Protein AF-A0A1V5HZ89-F1 (afdb_monomer_lite)

Foldseek 3Di:
DVPVVVVVVVVVVVVVVCVVDVVNVVVVVVVVVVVVVVVPPPPPDDPDDDDQPALLSVQVSQEFDLAQQDAQDAPGGRVSVVLVLLCQLQVLVDDPVNLVVDAQDPVSHPCVPAHQKAKEWEAAPPDVLSRVLSLLVVVLQVQPCHVQNQPPPDHYHYHYYHLPHAYPCQVVDPVSDGSNRSVLNNCLVVQQSLLVCQLPPFLLCVLVVVNPPCQSVCSNRSPSVNNAPTKMWMAHQDSVCSVSVQHRRRYIDSGADDDDSNNSNVLVSLVSNLDQPDSVRSRHVVDDD

pLDDT: mean 82.76, std 15.79, range [32.06, 98.56]

Sequence (289 aa):
MKVLKAIGDFFVRIWRWIKETAWVQPLLIVGAIFAIIFSIPYFTKWIGSFGWGSSNSYYQTFQVSLEGEVAGKQGVSNVDKLTTKIWEDSDLSKSDDDFKNNPYDAANYDTAAYGEKFFVVYVSSNCSSCETIQPGFATLQEGWGTSFSNSDGRAFKMYTIYSDETSSNDDQDANKYTAFQRYLNNYQEFYELAGSRLAEQTPYRYNASLDSSTDYTYFQNADITNFKTPTVLLVDYSKEAYSLYRTGVSEVLFGLTGTTKYEKANLLLQMWNHTDSDPANPFSKSYSK

Secondary structure (DSSP, 8-state):
-HHHHHHHHHHHHHHHHHHH-TTHHHHHHHHHHHHHHHHS----S--SS---SSHHHHHHTTB---TT-BTTB-SSSHHHHHHHHHHHHHTTT--HHHHHHS---GGGS-HHHH-SEEEEEEE-TT-HHHHHHHHHHHHHHHTBTTTB--TT-PPP-EEEEETT---TTTTT-TT---HHHHHHHHTHHHHHHHHHHHHHH-HHHHHTT-TT-HHHHHHHTT-TTT--SSEEEEEE-SHHHHHTT--EEEEEESS---SSHHHHHHHHHHHHH--TT-TT-TT-TT---

Structure (mmCIF, N/CA/C/O backbone):
data_AF-A0A1V5HZ89-F1
#
_entry.id   AF-A0A1V5HZ89-F1
#
loop_
_atom_site.group_PDB
_atom_site.id
_atom_site.type_symbol
_atom_site.label_atom_id
_atom_site.label_alt_id
_atom_site.label_comp_id
_atom_site.label_asym_id
_atom_site.label_entity_id
_atom_site.label_seq_id
_atom_site.pdbx_PDB_ins_code
_atom_site.Cartn_x
_atom_site.Cartn_y
_atom_site.Cartn_z
_atom_site.occupancy
_atom_site.B_iso_or_equiv
_atom_site.auth_seq_id
_atom_site.auth_comp_id
_atom_site.auth_asym_id
_atom_site.auth_atom_id
_atom_site.pdbx_PDB_model_num
ATOM 1 N N . MET A 1 1 ? 8.231 26.335 -45.590 1.00 44.22 1 MET A N 1
ATOM 2 C CA . MET A 1 1 ? 9.318 27.041 -44.867 1.00 44.22 1 MET A CA 1
ATOM 3 C C . MET A 1 1 ? 8.941 28.424 -44.292 1.00 44.22 1 MET A C 1
ATOM 5 O O . MET A 1 1 ? 9.699 28.934 -43.482 1.00 44.22 1 MET A O 1
ATOM 9 N N . LYS A 1 2 ? 7.787 29.035 -44.633 1.00 47.88 2 LYS A N 1
ATOM 10 C CA . LYS A 1 2 ? 7.364 30.343 -44.071 1.00 47.88 2 LYS A CA 1
ATOM 11 C C . LYS A 1 2 ? 6.592 30.254 -42.739 1.00 47.88 2 LYS A C 1
ATOM 13 O O . LYS A 1 2 ? 6.690 31.162 -41.927 1.00 47.88 2 LYS A O 1
ATOM 18 N N . VAL A 1 3 ? 5.888 29.146 -42.490 1.00 50.78 3 VAL A N 1
ATOM 19 C CA . VAL A 1 3 ? 5.021 28.971 -41.304 1.00 50.78 3 VAL A CA 1
ATOM 20 C C . VAL A 1 3 ? 5.826 28.705 -40.022 1.00 50.78 3 VAL A C 1
ATOM 22 O O . VAL A 1 3 ? 5.601 29.364 -39.017 1.00 50.78 3 VAL A O 1
ATOM 25 N N . LEU A 1 4 ? 6.838 27.832 -40.069 1.00 50.66 4 LEU A N 1
ATOM 26 C CA . LEU A 1 4 ? 7.697 27.535 -38.907 1.00 50.66 4 LEU A CA 1
ATOM 27 C C . LEU A 1 4 ? 8.533 28.745 -38.454 1.00 50.66 4 LEU A C 1
ATOM 29 O O . LEU A 1 4 ? 8.739 28.939 -37.261 1.00 50.66 4 LEU A O 1
ATOM 33 N N . LYS A 1 5 ? 8.963 29.597 -39.395 1.00 51.59 5 LYS A N 1
ATOM 34 C CA . LYS A 1 5 ? 9.702 30.830 -39.085 1.00 51.59 5 LYS A CA 1
ATOM 35 C C . LYS A 1 5 ? 8.799 31.893 -38.443 1.00 51.59 5 LYS A C 1
ATOM 37 O O . LYS A 1 5 ? 9.217 32.550 -37.501 1.00 51.59 5 LYS A O 1
ATOM 42 N N . ALA A 1 6 ? 7.542 31.993 -38.888 1.00 56.59 6 ALA A N 1
ATOM 43 C CA . ALA A 1 6 ? 6.550 32.894 -38.297 1.00 56.59 6 ALA A CA 1
ATOM 44 C C . ALA A 1 6 ? 6.146 32.482 -36.869 1.00 56.59 6 ALA A C 1
ATOM 46 O O . ALA A 1 6 ? 5.959 33.341 -36.012 1.00 56.59 6 ALA A O 1
ATOM 47 N N . ILE A 1 7 ? 6.061 31.174 -36.602 1.00 58.47 7 ILE A N 1
ATOM 48 C CA . ILE A 1 7 ? 5.799 30.642 -35.258 1.00 58.47 7 ILE A CA 1
ATOM 49 C C . ILE A 1 7 ? 7.008 30.893 -34.340 1.00 58.47 7 ILE A C 1
ATOM 51 O O . ILE A 1 7 ? 6.836 31.360 -33.218 1.00 58.47 7 ILE A O 1
ATOM 55 N N . GLY A 1 8 ? 8.235 30.678 -34.828 1.00 53.94 8 GLY A N 1
ATOM 56 C CA . GLY A 1 8 ? 9.460 30.967 -34.071 1.00 53.94 8 GLY A CA 1
ATOM 57 C C . GLY A 1 8 ? 9.607 32.444 -33.682 1.00 53.94 8 GLY A C 1
ATOM 58 O O . GLY A 1 8 ? 9.878 32.750 -32.522 1.00 53.94 8 GLY A O 1
ATOM 59 N N . ASP A 1 9 ? 9.345 33.368 -34.612 1.00 62.25 9 ASP A N 1
ATOM 60 C CA . ASP A 1 9 ? 9.426 34.814 -34.351 1.00 62.25 9 ASP A CA 1
ATOM 61 C C . ASP A 1 9 ? 8.367 35.298 -33.337 1.00 62.25 9 ASP A C 1
ATOM 63 O O . ASP A 1 9 ? 8.597 36.264 -32.603 1.00 62.25 9 ASP A O 1
ATOM 67 N N . PHE A 1 10 ? 7.221 34.614 -33.252 1.00 67.00 10 PHE A N 1
ATOM 68 C CA . PHE A 1 10 ? 6.174 34.891 -32.267 1.00 67.00 10 PHE A CA 1
ATOM 69 C C . PHE A 1 10 ? 6.610 34.508 -30.843 1.00 67.00 10 PHE A C 1
ATOM 71 O O . PHE A 1 10 ? 6.519 35.333 -29.931 1.00 67.00 10 PHE A O 1
ATOM 78 N N . PHE A 1 11 ? 7.176 33.311 -30.654 1.00 67.56 11 PHE A N 1
ATOM 79 C CA . PHE A 1 11 ? 7.661 32.863 -29.342 1.00 67.56 11 PHE A CA 1
ATOM 80 C C . PHE A 1 11 ? 8.866 33.668 -28.848 1.00 67.56 11 PHE A C 1
ATOM 82 O O . PHE A 1 11 ? 8.936 33.999 -27.666 1.00 67.56 11 PHE A O 1
ATOM 89 N N . VAL A 1 12 ? 9.778 34.064 -29.742 1.00 69.50 12 VAL A N 1
ATOM 90 C CA . VAL A 1 12 ? 10.935 34.903 -29.381 1.00 69.50 12 VAL A CA 1
ATOM 91 C C . VAL A 1 12 ? 10.495 36.295 -28.911 1.00 69.50 12 VAL A C 1
ATOM 93 O O . VAL A 1 12 ? 11.062 36.834 -27.958 1.00 69.50 12 VAL A O 1
ATOM 96 N N . ARG A 1 13 ? 9.454 36.875 -29.525 1.00 69.81 13 ARG A N 1
ATOM 97 C CA . ARG A 1 13 ? 8.878 38.158 -29.085 1.00 69.81 13 ARG A CA 1
ATOM 98 C C . ARG A 1 13 ? 8.193 38.052 -27.725 1.00 69.81 13 ARG A C 1
ATOM 100 O O . ARG A 1 13 ? 8.399 38.932 -26.891 1.00 69.81 13 ARG A O 1
ATOM 107 N N . ILE A 1 14 ? 7.444 36.976 -27.483 1.00 73.06 14 ILE A N 1
ATOM 108 C CA . ILE A 1 14 ? 6.814 36.713 -26.181 1.00 73.06 14 ILE A CA 1
ATOM 109 C C . ILE A 1 14 ? 7.877 36.503 -25.098 1.00 73.06 14 ILE A C 1
ATOM 111 O O . ILE A 1 14 ? 7.786 37.096 -24.027 1.00 73.06 14 ILE A O 1
ATOM 115 N N . TRP A 1 15 ? 8.931 35.741 -25.393 1.00 68.12 15 TRP A N 1
ATOM 116 C CA . TRP A 1 15 ? 10.030 35.491 -24.461 1.00 68.12 15 TRP A CA 1
ATOM 117 C C . TRP A 1 15 ? 10.774 36.773 -24.070 1.00 68.12 15 TRP A C 1
ATOM 119 O O . TRP A 1 15 ? 11.094 36.986 -22.900 1.00 68.12 15 TRP A O 1
ATOM 129 N N . ARG A 1 16 ? 11.017 37.668 -25.035 1.00 71.69 16 ARG A N 1
ATOM 130 C CA . ARG A 1 16 ? 11.677 38.951 -24.763 1.00 71.69 16 ARG A CA 1
ATOM 131 C C . ARG A 1 16 ? 10.786 39.898 -23.952 1.00 71.69 16 ARG A C 1
ATOM 133 O O . ARG A 1 16 ? 11.275 40.521 -23.017 1.00 71.69 16 ARG A O 1
ATOM 140 N N . TRP A 1 17 ? 9.483 39.929 -24.240 1.00 71.00 17 TRP A N 1
ATOM 141 C CA . TRP A 1 17 ? 8.495 40.694 -23.468 1.00 71.00 17 TRP A CA 1
ATOM 142 C C . TRP A 1 17 ? 8.381 40.214 -22.011 1.00 71.00 17 TRP A C 1
ATOM 144 O O . TRP A 1 17 ? 8.376 41.031 -21.089 1.00 71.00 17 TRP A O 1
ATOM 154 N N . ILE A 1 18 ? 8.379 38.894 -21.795 1.00 63.34 18 ILE A N 1
ATOM 155 C CA . ILE A 1 18 ? 8.411 38.274 -20.461 1.00 63.34 18 ILE A CA 1
ATOM 156 C C . ILE A 1 18 ? 9.667 38.699 -19.685 1.00 63.34 18 ILE A C 1
ATOM 158 O O . ILE A 1 18 ? 9.586 39.011 -18.499 1.00 63.34 18 ILE A O 1
ATOM 162 N N . LYS A 1 19 ? 10.830 38.730 -20.349 1.00 65.00 19 LYS A N 1
ATOM 163 C CA . LYS A 1 19 ? 12.117 39.044 -19.712 1.00 65.00 19 LYS A CA 1
ATOM 164 C C . LYS A 1 19 ? 12.255 40.518 -19.316 1.00 65.00 19 LYS A C 1
ATOM 166 O O . LYS A 1 19 ? 12.921 40.818 -18.331 1.00 65.00 19 LYS A O 1
ATOM 171 N N . GLU A 1 20 ? 11.649 41.427 -20.075 1.00 72.19 20 GLU A N 1
ATOM 172 C CA . GLU A 1 20 ? 11.748 42.880 -19.861 1.00 72.19 20 GLU A CA 1
ATOM 173 C C . GLU A 1 20 ? 10.727 43.415 -18.837 1.00 72.19 20 GLU A C 1
ATOM 175 O O . GLU A 1 20 ? 10.809 44.571 -18.425 1.00 72.19 20 GLU A O 1
ATOM 180 N N . THR A 1 21 ? 9.796 42.577 -18.371 1.00 67.94 21 THR A N 1
ATOM 181 C CA . THR A 1 21 ? 8.685 42.998 -17.513 1.00 67.94 21 THR A CA 1
ATOM 182 C C . THR A 1 21 ? 8.817 42.412 -16.100 1.00 67.94 21 THR A C 1
ATOM 184 O O . THR A 1 21 ? 8.336 41.320 -15.813 1.00 67.94 21 THR A O 1
ATOM 187 N N . ALA A 1 22 ? 9.454 43.153 -15.186 1.00 59.47 22 ALA A N 1
ATOM 188 C CA . ALA A 1 22 ? 9.822 42.680 -13.840 1.00 59.47 22 ALA A CA 1
ATOM 189 C C . ALA A 1 22 ? 8.646 42.168 -12.974 1.00 59.47 22 ALA A C 1
ATOM 191 O O . ALA A 1 22 ? 8.836 41.294 -12.132 1.00 59.47 22 ALA A O 1
ATOM 192 N N . TRP A 1 23 ? 7.419 42.652 -13.196 1.00 68.31 23 TRP A N 1
ATOM 193 C CA . TRP A 1 23 ? 6.227 42.183 -12.472 1.00 68.31 23 TRP A CA 1
ATOM 194 C C . TRP A 1 23 ? 5.661 40.852 -12.999 1.00 68.31 23 TRP A C 1
ATOM 196 O O . TRP A 1 23 ? 4.854 40.219 -12.321 1.00 68.31 23 TRP A O 1
ATOM 206 N N . VAL A 1 24 ? 6.088 40.402 -14.185 1.00 67.38 24 VAL A N 1
ATOM 207 C CA . VAL A 1 24 ? 5.650 39.131 -14.786 1.00 67.38 24 VAL A CA 1
ATOM 208 C C . VAL A 1 24 ? 6.413 37.946 -14.190 1.00 67.38 24 VAL A C 1
ATOM 210 O O . VAL A 1 24 ? 5.873 36.846 -14.148 1.00 67.38 24 VAL A O 1
ATOM 213 N N . GLN A 1 25 ? 7.626 38.148 -13.657 1.00 56.84 25 GLN A N 1
ATOM 214 C CA . GLN A 1 25 ? 8.435 37.076 -13.058 1.00 56.84 25 GLN A CA 1
ATOM 215 C C . GLN A 1 25 ? 7.749 36.372 -11.866 1.00 56.84 25 GLN A C 1
ATOM 217 O O . GLN A 1 25 ? 7.669 35.142 -11.898 1.00 56.84 25 GLN A O 1
ATOM 222 N N . PRO A 1 26 ? 7.179 37.079 -10.865 1.00 74.19 26 PRO A N 1
ATOM 223 C CA . PRO A 1 26 ? 6.395 36.434 -9.807 1.00 74.19 26 PRO A CA 1
ATOM 224 C C . PRO A 1 26 ? 5.163 35.704 -10.353 1.00 74.19 26 PRO A C 1
ATOM 226 O O . PRO A 1 26 ? 4.855 34.597 -9.922 1.00 74.19 26 PRO A O 1
ATOM 229 N N . LEU A 1 27 ? 4.485 36.295 -11.343 1.00 73.31 27 LEU A N 1
ATOM 230 C CA . LEU A 1 27 ? 3.284 35.722 -11.951 1.00 73.31 27 LEU A CA 1
ATOM 231 C C . LEU A 1 27 ? 3.588 34.430 -12.728 1.00 73.31 27 LEU A C 1
ATOM 233 O O . LEU A 1 27 ? 2.777 33.511 -12.731 1.00 73.31 27 LEU A O 1
ATOM 237 N N . LEU A 1 28 ? 4.764 34.345 -13.355 1.00 73.19 28 LEU A N 1
ATOM 238 C CA . LEU A 1 28 ? 5.248 33.161 -14.066 1.00 73.19 28 LEU A CA 1
ATOM 239 C C . LEU A 1 28 ? 5.645 32.035 -13.119 1.00 73.19 28 LEU A C 1
ATOM 241 O O . LEU A 1 28 ? 5.352 30.885 -13.419 1.00 73.19 28 LEU A O 1
ATOM 245 N N . ILE A 1 29 ? 6.273 32.351 -11.983 1.00 75.31 29 ILE A N 1
ATOM 246 C CA . ILE A 1 29 ? 6.574 31.355 -10.944 1.00 75.31 29 ILE A CA 1
ATOM 247 C C . ILE A 1 29 ? 5.265 30.792 -10.388 1.00 75.31 29 ILE A C 1
ATOM 249 O O . ILE A 1 29 ? 5.096 29.579 -10.328 1.00 75.31 29 ILE A O 1
ATOM 253 N N . VAL A 1 30 ? 4.303 31.662 -10.069 1.00 77.00 30 VAL A N 1
ATOM 254 C CA . VAL A 1 30 ? 2.968 31.249 -9.621 1.00 77.00 30 VAL A CA 1
ATOM 255 C C . VAL A 1 30 ? 2.260 30.429 -10.703 1.00 77.00 30 VAL A C 1
ATOM 257 O O . VAL A 1 30 ? 1.750 29.355 -10.411 1.00 77.00 30 VAL A O 1
ATOM 260 N N . GLY A 1 31 ? 2.283 30.867 -11.963 1.00 72.00 31 GLY A N 1
ATOM 261 C CA . GLY A 1 31 ? 1.697 30.145 -13.092 1.00 72.00 31 GLY A CA 1
ATOM 262 C C . GLY A 1 31 ? 2.362 28.798 -13.374 1.00 72.00 31 GLY A C 1
ATOM 263 O O . GLY A 1 31 ? 1.665 27.857 -13.725 1.00 72.00 31 GLY A O 1
ATOM 264 N N . ALA A 1 32 ? 3.676 28.674 -13.178 1.00 71.88 32 ALA A N 1
ATOM 265 C CA . ALA A 1 32 ? 4.411 27.419 -13.310 1.00 71.88 32 ALA A CA 1
ATOM 266 C C . ALA A 1 32 ? 4.105 26.462 -12.153 1.00 71.88 32 ALA A C 1
ATOM 268 O O . ALA A 1 32 ? 3.899 25.280 -12.397 1.00 71.88 32 ALA A O 1
ATOM 269 N N . ILE A 1 33 ? 3.995 26.965 -10.919 1.00 75.19 33 ILE A N 1
ATOM 270 C CA . ILE A 1 33 ? 3.542 26.174 -9.768 1.00 75.19 33 ILE A CA 1
ATOM 271 C C . ILE A 1 33 ? 2.108 25.696 -10.009 1.00 75.19 33 ILE A C 1
ATOM 273 O O . ILE A 1 33 ? 1.852 24.502 -9.930 1.00 75.19 33 ILE A O 1
ATOM 277 N N . PHE A 1 34 ? 1.187 26.583 -10.399 1.00 65.00 34 PHE A N 1
ATOM 278 C CA . PHE A 1 34 ? -0.170 26.180 -10.761 1.00 65.00 34 PHE A CA 1
ATOM 279 C C . PHE A 1 34 ? -0.178 25.215 -11.944 1.00 65.00 34 PHE A C 1
ATOM 281 O O . PHE A 1 34 ? -0.909 24.246 -11.883 1.00 65.00 34 PHE A O 1
ATOM 288 N N . ALA A 1 35 ? 0.637 25.408 -12.981 1.00 63.69 35 ALA A N 1
ATOM 289 C CA . ALA A 1 35 ? 0.726 24.480 -14.105 1.00 63.69 35 ALA A CA 1
ATOM 290 C C . ALA A 1 35 ? 1.269 23.112 -13.680 1.00 63.69 35 ALA A C 1
ATOM 292 O O . ALA A 1 35 ? 0.763 22.115 -14.168 1.00 63.69 35 ALA A O 1
ATOM 293 N N . ILE A 1 36 ? 2.223 23.044 -12.745 1.00 66.94 36 ILE A N 1
ATOM 294 C CA . ILE A 1 36 ? 2.703 21.784 -12.163 1.00 66.94 36 ILE A CA 1
ATOM 295 C C . ILE A 1 36 ? 1.571 21.117 -11.375 1.00 66.94 36 ILE A C 1
ATOM 297 O O . ILE A 1 36 ? 1.262 19.956 -11.629 1.00 66.94 36 ILE A O 1
ATOM 301 N N . ILE A 1 37 ? 0.874 21.861 -10.511 1.00 60.78 37 ILE A N 1
ATOM 302 C CA . ILE A 1 37 ? -0.254 21.327 -9.738 1.00 60.78 37 ILE A CA 1
ATOM 303 C C . ILE A 1 37 ? -1.441 20.950 -10.661 1.00 60.78 37 ILE A C 1
ATOM 305 O O . ILE A 1 37 ? -2.098 19.954 -10.408 1.00 60.78 37 ILE A O 1
ATOM 309 N N . PHE A 1 38 ? -1.697 21.676 -11.760 1.00 47.84 38 PHE A N 1
ATOM 310 C CA . PHE A 1 38 ? -2.728 21.374 -12.778 1.00 47.84 38 PHE A CA 1
ATOM 311 C C . PHE A 1 38 ? -2.302 20.327 -13.812 1.00 47.84 38 PHE A C 1
ATOM 313 O O . PHE A 1 38 ? -3.165 19.777 -14.494 1.00 47.84 38 PHE A O 1
ATOM 320 N N . SER A 1 39 ? -1.003 20.048 -13.942 1.00 47.53 39 SER A N 1
ATOM 321 C CA . SER A 1 39 ? -0.468 18.955 -14.763 1.00 47.53 39 SER A CA 1
ATOM 322 C C . SER A 1 39 ? -0.495 17.616 -14.036 1.00 47.53 39 SER A C 1
ATOM 324 O O . SER A 1 39 ? -0.519 16.576 -14.689 1.00 47.53 39 SER A O 1
ATOM 326 N N . ILE A 1 40 ? -0.571 17.637 -12.700 1.00 45.78 40 ILE A N 1
ATOM 327 C CA . ILE A 1 40 ? -1.163 16.528 -11.960 1.00 45.78 40 ILE A CA 1
ATOM 328 C C . ILE A 1 40 ? -2.641 16.540 -12.362 1.00 45.78 40 ILE A C 1
ATOM 330 O O . ILE A 1 40 ? -3.302 17.561 -12.155 1.00 45.78 40 ILE A O 1
ATOM 334 N N . PRO A 1 41 ? -3.181 15.477 -12.981 1.00 35.53 41 PRO A N 1
ATOM 335 C CA . PRO A 1 41 ? -4.598 15.431 -13.290 1.00 35.53 41 PRO A CA 1
ATOM 336 C C . PRO A 1 41 ? -5.381 15.651 -11.993 1.00 35.53 41 PRO A C 1
ATOM 338 O O . PRO A 1 41 ? -5.410 14.798 -11.107 1.00 35.53 41 PRO A O 1
ATOM 341 N N .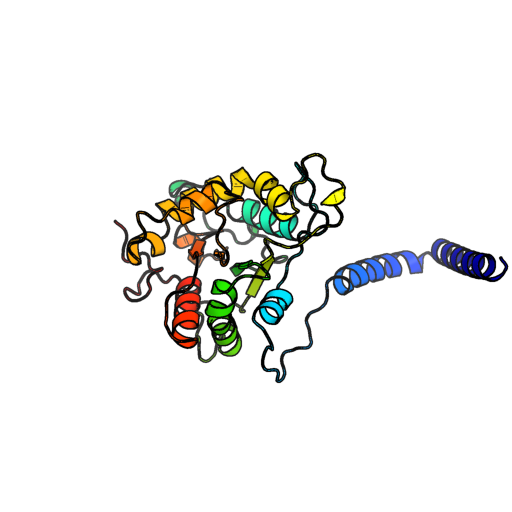 TYR A 1 42 ? -6.006 16.824 -11.862 1.00 32.06 42 TYR A N 1
ATOM 342 C CA . TYR A 1 42 ? -7.004 17.056 -10.833 1.00 32.06 42 TYR A CA 1
ATOM 343 C C . TYR A 1 42 ? -8.172 16.125 -11.144 1.00 32.06 42 TYR A C 1
ATOM 345 O O . TYR A 1 42 ? -9.032 16.434 -11.971 1.00 32.06 42 TYR A O 1
ATOM 353 N N . PHE A 1 43 ? -8.213 14.976 -10.476 1.00 44.19 43 PHE A N 1
ATOM 354 C CA . PHE A 1 43 ? -9.376 14.099 -10.450 1.00 44.19 43 PHE A CA 1
ATOM 355 C C . PHE A 1 43 ? -10.483 14.743 -9.605 1.00 44.19 43 PHE A C 1
ATOM 357 O O . PHE A 1 43 ? -10.872 14.263 -8.547 1.00 44.19 43 PHE A O 1
ATOM 364 N N . THR A 1 44 ? -11.016 15.865 -10.080 1.00 40.53 44 THR A N 1
ATOM 365 C CA . THR A 1 44 ? -12.260 16.454 -9.588 1.00 40.53 44 THR A CA 1
ATOM 366 C C . THR A 1 44 ? -13.242 16.564 -10.742 1.00 40.53 44 THR A C 1
ATOM 368 O O . THR A 1 44 ? -13.543 17.649 -11.231 1.00 40.53 44 THR A O 1
ATOM 371 N N . LYS A 1 45 ? -13.729 15.395 -11.187 1.00 35.38 45 LYS A N 1
ATOM 372 C CA . LYS A 1 45 ? -15.066 15.166 -11.772 1.00 35.38 45 LYS A CA 1
ATOM 373 C C . LYS A 1 45 ? -15.227 13.706 -12.200 1.00 35.38 45 LYS A C 1
ATOM 375 O O . LYS A 1 45 ? -15.194 13.397 -13.384 1.00 35.38 45 LYS A O 1
ATOM 380 N N . TRP A 1 46 ? -15.464 12.822 -11.233 1.00 38.03 46 TRP A N 1
ATOM 381 C CA . TRP A 1 46 ? -16.252 11.611 -11.491 1.00 38.03 46 TRP A CA 1
ATOM 382 C C . TRP A 1 46 ? -16.896 11.029 -10.225 1.00 38.03 46 TRP A C 1
ATOM 384 O O . TRP A 1 46 ? -16.959 9.825 -10.021 1.00 38.03 46 TRP A O 1
ATOM 394 N N . ILE A 1 47 ? -17.391 11.897 -9.343 1.00 41.28 47 ILE A N 1
ATOM 395 C CA . ILE A 1 47 ? -18.345 11.495 -8.305 1.00 41.28 47 ILE A CA 1
ATOM 396 C C . ILE A 1 47 ? -19.701 11.979 -8.798 1.00 41.28 47 ILE A C 1
ATOM 398 O O . ILE A 1 47 ? -20.061 13.143 -8.650 1.00 41.28 47 ILE A O 1
ATOM 402 N N . GLY A 1 48 ? -20.399 11.106 -9.513 1.00 37.91 48 GLY A N 1
ATOM 403 C CA . GLY A 1 48 ? -21.694 11.417 -10.101 1.00 37.91 48 GLY A CA 1
ATOM 404 C C . GLY A 1 48 ? -22.054 10.405 -11.173 1.00 37.91 48 GLY A C 1
ATOM 405 O O . GLY A 1 48 ? -21.758 10.620 -12.342 1.00 37.91 48 GLY A O 1
ATOM 406 N N . SER A 1 49 ? -22.676 9.307 -10.740 1.00 37.06 49 SER A N 1
ATOM 407 C CA . SER A 1 49 ? -23.330 8.286 -11.567 1.00 37.06 49 SER A CA 1
ATOM 408 C C . SER A 1 49 ? -22.464 7.648 -12.657 1.00 37.06 49 SER A C 1
ATOM 410 O O . SER A 1 49 ? -22.518 8.058 -13.813 1.00 37.06 49 SER A O 1
ATOM 412 N N . PHE A 1 50 ? -21.732 6.582 -12.342 1.00 38.06 50 PHE A N 1
ATOM 413 C CA . PHE A 1 50 ? -21.243 5.696 -13.395 1.00 38.06 50 PHE A CA 1
ATOM 414 C C . PHE A 1 50 ? -20.999 4.294 -12.849 1.00 38.06 50 PHE A C 1
ATOM 416 O O . PHE A 1 50 ? -20.260 4.103 -11.887 1.00 38.06 50 PHE A O 1
ATOM 423 N N . GLY A 1 51 ? -21.633 3.307 -13.479 1.00 44.09 51 GLY A N 1
ATOM 424 C CA . GLY A 1 51 ? -21.203 1.924 -13.350 1.00 44.09 51 GLY A CA 1
ATOM 425 C C . GLY A 1 51 ? -19.807 1.818 -13.950 1.00 44.09 51 GLY A C 1
ATOM 426 O O . GLY A 1 51 ? -19.635 2.031 -15.150 1.00 44.09 51 GLY A O 1
ATOM 427 N N . TRP A 1 52 ? -18.815 1.557 -13.106 1.00 46.28 52 TRP A N 1
ATOM 428 C CA . TRP A 1 52 ? -17.426 1.368 -13.506 1.00 46.28 52 TRP A CA 1
ATOM 429 C C . TRP A 1 52 ? -17.361 0.188 -14.483 1.00 46.28 52 TRP A C 1
ATOM 431 O O . TRP A 1 52 ? -17.661 -0.946 -14.120 1.00 46.28 52 TRP A O 1
ATOM 441 N N . GLY A 1 53 ? -17.049 0.470 -15.751 1.00 45.47 53 GLY A N 1
ATOM 442 C CA . GLY A 1 53 ? -17.123 -0.503 -16.848 1.00 45.47 53 GLY A CA 1
ATOM 443 C C . GLY A 1 53 ? -16.072 -1.618 -16.787 1.00 45.47 53 GLY A C 1
ATOM 444 O O . GLY A 1 53 ? -16.195 -2.599 -17.514 1.00 45.47 53 GLY A O 1
ATOM 445 N N . SER A 1 54 ? -15.056 -1.488 -15.927 1.00 61.72 54 SER A N 1
ATOM 446 C CA . SER A 1 54 ? -14.085 -2.536 -15.580 1.00 61.72 54 SER A CA 1
ATOM 447 C C . SER A 1 54 ? -13.296 -2.149 -14.322 1.00 61.72 54 SER A C 1
ATOM 449 O O . SER A 1 54 ? -13.167 -0.964 -14.002 1.00 61.72 54 SER A O 1
ATOM 451 N N . SER A 1 55 ? -12.725 -3.128 -13.618 1.00 66.69 55 SER A N 1
ATOM 452 C CA . SER A 1 55 ? -11.874 -2.892 -12.437 1.00 66.69 55 SER A CA 1
ATOM 453 C C . SER A 1 55 ? -10.657 -2.009 -12.736 1.00 66.69 55 SER A C 1
ATOM 455 O O . SER A 1 55 ? -10.275 -1.181 -11.913 1.00 66.69 55 SER A O 1
ATOM 457 N N . ASN A 1 56 ? -10.100 -2.137 -13.941 1.00 76.31 56 ASN A N 1
ATOM 458 C CA . ASN A 1 56 ? -8.965 -1.359 -14.423 1.00 76.31 56 ASN A CA 1
ATOM 459 C C . ASN A 1 56 ? -9.274 0.149 -14.402 1.00 76.31 56 ASN A C 1
ATOM 461 O O . ASN A 1 56 ? -8.485 0.946 -13.901 1.00 76.31 56 ASN A O 1
ATOM 465 N N . SER A 1 57 ? -10.480 0.541 -14.837 1.00 82.94 57 SER A N 1
ATOM 466 C CA . SER A 1 57 ? -10.910 1.948 -14.794 1.00 82.94 57 SER A CA 1
ATOM 467 C C . SER A 1 57 ? -10.995 2.502 -13.369 1.00 82.94 57 SER A C 1
ATOM 469 O O . SER A 1 57 ? -10.716 3.677 -13.156 1.00 82.94 57 SER A O 1
ATOM 471 N N . TYR A 1 58 ? -11.329 1.652 -12.390 1.00 89.00 58 TYR A N 1
ATOM 472 C CA . TYR A 1 58 ? -11.364 2.034 -10.982 1.00 89.00 58 TYR A CA 1
ATOM 473 C C . TYR A 1 58 ? -9.982 2.285 -10.415 1.00 89.00 58 TYR A C 1
ATOM 475 O O . TYR A 1 58 ? -9.723 3.339 -9.849 1.00 89.00 58 TYR A O 1
ATOM 483 N N . TYR A 1 59 ? -9.062 1.347 -10.594 1.00 94.06 59 TYR A N 1
ATOM 484 C CA . TYR A 1 59 ? -7.727 1.526 -10.048 1.00 94.06 59 TYR A CA 1
ATOM 485 C C . TYR A 1 59 ? -6.957 2.646 -10.751 1.00 94.06 59 TYR A C 1
ATOM 487 O O . TYR A 1 59 ? -6.201 3.347 -10.087 1.00 94.06 59 TYR A O 1
ATOM 495 N N . GLN A 1 60 ? -7.184 2.882 -12.047 1.00 92.06 60 GLN A N 1
ATOM 496 C CA . GLN A 1 60 ? -6.561 3.988 -12.788 1.00 92.06 60 GLN A CA 1
ATOM 497 C C . GLN A 1 60 ? -6.860 5.377 -12.204 1.00 92.06 60 GLN A C 1
ATOM 499 O O . GLN A 1 60 ? -6.009 6.257 -12.300 1.00 92.06 60 GLN A O 1
ATOM 504 N N . THR A 1 61 ? -8.006 5.598 -11.543 1.00 91.69 61 THR A N 1
ATOM 505 C CA . THR A 1 61 ? -8.292 6.914 -10.928 1.00 91.69 61 THR A CA 1
ATOM 506 C C . THR A 1 61 ? -7.395 7.240 -9.736 1.00 91.69 61 THR A C 1
ATOM 508 O O . THR A 1 61 ? -7.360 8.386 -9.296 1.00 91.69 61 THR A O 1
ATOM 511 N N . PHE A 1 62 ? -6.686 6.243 -9.204 1.00 95.94 62 PHE A N 1
ATOM 512 C CA . PHE A 1 62 ? -5.777 6.371 -8.064 1.00 95.94 62 PHE A CA 1
ATOM 513 C C . PHE A 1 62 ? -4.315 6.126 -8.449 1.00 95.94 62 PHE A C 1
ATOM 515 O O . PHE A 1 62 ? -3.460 6.062 -7.565 1.00 95.94 62 PHE A O 1
ATOM 522 N N . GLN A 1 63 ? -4.030 5.958 -9.745 1.00 96.31 63 GLN A N 1
ATOM 523 C CA . GLN A 1 63 ? -2.716 5.530 -10.201 1.00 96.31 63 GLN A CA 1
ATOM 524 C C . GLN A 1 63 ? -1.645 6.567 -9.884 1.00 96.31 63 GLN A C 1
ATOM 526 O O . GLN A 1 63 ? -1.757 7.747 -10.221 1.00 96.31 63 GLN A O 1
ATOM 531 N N . VAL A 1 64 ? -0.566 6.076 -9.289 1.00 96.44 64 VAL A N 1
ATOM 532 C CA . VAL A 1 64 ? 0.714 6.760 -9.194 1.00 96.44 64 VAL A CA 1
ATOM 533 C C . VAL A 1 64 ? 1.641 6.090 -10.201 1.00 96.44 64 VAL A C 1
ATOM 535 O O . VAL A 1 64 ? 1.761 4.870 -10.221 1.00 96.44 64 VAL A O 1
ATOM 538 N N . SER A 1 65 ? 2.230 6.895 -11.082 1.00 95.94 65 SER A N 1
ATOM 539 C CA . SER A 1 65 ? 2.909 6.406 -12.286 1.00 95.94 65 SER A CA 1
ATOM 540 C C . SER A 1 65 ? 4.380 6.037 -12.052 1.00 95.94 65 SER A C 1
ATOM 542 O O . SER A 1 65 ? 5.116 6.797 -11.407 1.00 95.94 65 SER A O 1
ATOM 544 N N . LEU A 1 66 ? 4.788 4.903 -12.633 1.00 94.69 66 LEU A N 1
ATOM 545 C CA . LEU A 1 66 ? 6.175 4.432 -12.791 1.00 94.69 66 LEU A CA 1
ATOM 546 C C . LEU A 1 66 ? 6.897 5.061 -14.004 1.00 94.69 66 LEU A C 1
ATOM 548 O O . LEU A 1 66 ? 8.054 4.742 -14.299 1.00 94.69 66 LEU A O 1
ATOM 552 N N . GLU A 1 67 ? 6.235 5.950 -14.743 1.00 94.94 67 GLU A N 1
ATOM 553 C CA . GLU A 1 67 ? 6.852 6.661 -15.859 1.00 94.94 67 GLU A CA 1
ATOM 554 C C . GLU A 1 67 ? 8.108 7.410 -15.388 1.00 94.94 67 GLU A C 1
ATOM 556 O O . GLU A 1 67 ? 8.112 8.111 -14.373 1.00 94.94 67 GLU A O 1
ATOM 561 N N . GLY A 1 68 ? 9.196 7.248 -16.140 1.00 90.19 68 GLY A N 1
ATOM 562 C CA . GLY A 1 68 ? 10.492 7.828 -15.802 1.00 90.19 68 GLY A CA 1
ATOM 563 C C . GLY A 1 68 ? 11.355 7.012 -14.832 1.00 90.19 68 GLY A C 1
ATOM 564 O O . GLY A 1 68 ? 12.471 7.448 -14.573 1.00 90.19 68 GLY A O 1
ATOM 565 N N . GLU A 1 69 ? 10.922 5.839 -14.350 1.00 92.19 69 GLU A N 1
ATOM 566 C CA . GLU A 1 69 ? 11.752 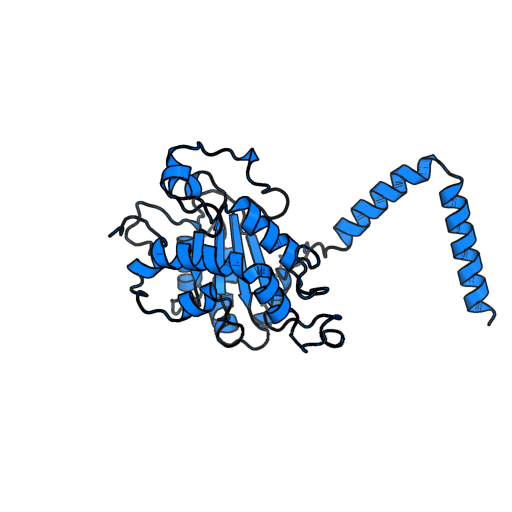4.940 -13.522 1.00 92.19 69 GLU A CA 1
ATOM 567 C C . GLU A 1 69 ? 13.123 4.636 -14.147 1.00 92.19 69 GLU A C 1
ATOM 569 O O . GLU A 1 69 ? 13.213 4.255 -15.324 1.00 92.19 69 GLU A O 1
ATOM 574 N N . VAL A 1 70 ? 14.191 4.743 -13.348 1.00 91.88 70 VAL A N 1
ATOM 575 C CA . VAL A 1 70 ? 15.587 4.504 -13.757 1.00 91.88 70 VAL A CA 1
ATOM 576 C C . VAL A 1 70 ? 16.265 3.568 -12.761 1.00 91.88 70 VAL A C 1
ATOM 578 O O . VAL A 1 70 ? 16.193 3.772 -11.554 1.00 91.88 70 VAL A O 1
ATOM 581 N N . ALA A 1 71 ? 16.991 2.568 -13.263 1.00 91.88 71 ALA A N 1
ATOM 582 C CA . ALA A 1 71 ? 17.718 1.630 -12.415 1.00 91.88 71 ALA A CA 1
ATOM 583 C C . ALA A 1 71 ? 18.783 2.347 -11.562 1.00 91.88 71 ALA A C 1
ATOM 585 O O . ALA A 1 71 ? 19.575 3.145 -12.070 1.00 91.88 71 ALA A O 1
ATOM 586 N N . GLY A 1 72 ? 18.812 2.033 -10.268 1.00 90.44 72 GLY A N 1
ATOM 587 C CA . GLY A 1 72 ? 19.747 2.586 -9.291 1.00 90.44 72 GLY A CA 1
ATOM 588 C C . GLY A 1 72 ? 19.460 4.033 -8.881 1.00 90.44 72 GLY A C 1
ATOM 589 O O . GLY A 1 72 ? 20.358 4.691 -8.355 1.00 90.44 72 GLY A O 1
ATOM 590 N N . LYS A 1 73 ? 18.258 4.562 -9.148 1.00 89.81 73 LYS A N 1
ATOM 591 C CA . LYS A 1 73 ? 17.870 5.928 -8.768 1.00 89.81 73 LYS A CA 1
ATOM 592 C C . LYS A 1 73 ? 16.493 5.944 -8.124 1.00 89.81 73 LYS A C 1
ATOM 594 O O . LYS A 1 73 ? 15.532 5.547 -8.757 1.00 89.81 73 LYS A O 1
ATOM 599 N N . GLN A 1 74 ? 16.426 6.483 -6.913 1.00 89.38 74 GLN A N 1
ATOM 600 C CA . GLN A 1 74 ? 15.182 6.770 -6.201 1.00 89.38 74 GLN A CA 1
ATOM 601 C C . GLN A 1 74 ? 14.757 8.232 -6.426 1.00 89.38 74 GLN A C 1
ATOM 603 O O . GLN A 1 74 ? 15.581 9.094 -6.752 1.00 89.38 74 GLN A O 1
ATOM 608 N N . GLY A 1 75 ? 13.477 8.528 -6.206 1.00 86.00 75 GLY A N 1
ATOM 609 C CA . GLY A 1 75 ? 12.909 9.885 -6.250 1.00 86.00 75 GLY A CA 1
ATOM 610 C C . GLY A 1 75 ? 12.627 10.460 -7.650 1.00 86.00 75 GLY A C 1
ATOM 611 O O . GLY A 1 75 ? 12.334 11.655 -7.763 1.00 86.00 75 GLY A O 1
ATOM 612 N N . VAL A 1 76 ? 12.722 9.660 -8.717 1.00 89.38 76 VAL A N 1
ATOM 613 C CA . VAL A 1 76 ? 12.555 10.110 -10.107 1.00 89.38 76 VAL A CA 1
ATOM 614 C C . VAL A 1 76 ? 11.085 10.062 -10.524 1.00 89.38 76 VAL A C 1
ATOM 616 O O . VAL A 1 76 ? 10.510 11.103 -10.870 1.00 89.38 76 VAL A O 1
ATOM 619 N N . SER A 1 77 ? 10.475 8.877 -10.468 1.00 93.00 77 SER A N 1
ATOM 620 C CA . SER A 1 77 ? 9.062 8.673 -10.794 1.00 93.00 77 SER A CA 1
ATOM 621 C C . SER A 1 77 ? 8.145 9.219 -9.688 1.00 93.00 77 SER A C 1
ATOM 623 O O . SER A 1 77 ? 8.588 9.730 -8.653 1.00 93.00 77 SER A O 1
ATOM 625 N N . ASN A 1 78 ? 6.829 9.173 -9.896 1.00 95.50 78 ASN A N 1
ATOM 626 C CA . ASN A 1 78 ? 5.901 9.539 -8.824 1.00 95.50 78 ASN A CA 1
ATOM 627 C C . ASN A 1 78 ? 5.765 8.415 -7.791 1.00 95.50 78 ASN A C 1
ATOM 629 O O . ASN A 1 78 ? 5.559 8.707 -6.613 1.00 95.50 78 ASN A O 1
ATOM 633 N N . VAL A 1 79 ? 5.919 7.156 -8.212 1.00 96.25 79 VAL A N 1
ATOM 634 C CA . VAL A 1 79 ? 5.926 6.008 -7.296 1.00 96.25 79 VAL A CA 1
ATOM 635 C C . VAL A 1 79 ? 7.163 6.043 -6.410 1.00 96.25 79 VAL A C 1
ATOM 637 O O . VAL A 1 79 ? 7.029 5.914 -5.199 1.00 96.25 79 VAL A O 1
ATOM 640 N N . ASP A 1 80 ? 8.328 6.336 -6.985 1.00 95.00 80 ASP A N 1
ATOM 641 C CA . ASP A 1 80 ? 9.567 6.617 -6.263 1.00 95.00 80 ASP A CA 1
ATOM 642 C C . ASP A 1 80 ? 9.327 7.610 -5.108 1.00 95.00 80 ASP A C 1
ATOM 644 O O . ASP A 1 80 ? 9.612 7.344 -3.944 1.00 95.00 80 ASP A O 1
ATOM 648 N N . LYS A 1 81 ? 8.740 8.775 -5.411 1.00 95.25 81 LYS A N 1
ATOM 649 C CA . LYS A 1 81 ? 8.488 9.818 -4.402 1.00 95.25 81 LYS A CA 1
ATOM 650 C C . LYS A 1 81 ? 7.528 9.347 -3.316 1.00 95.25 81 LYS A C 1
ATOM 652 O O . LYS A 1 81 ? 7.717 9.701 -2.155 1.00 95.25 81 LYS A O 1
ATOM 657 N N . LEU A 1 82 ? 6.497 8.584 -3.681 1.00 96.31 82 LEU A N 1
ATOM 658 C CA . LEU A 1 82 ? 5.578 7.987 -2.716 1.00 96.31 82 LEU A CA 1
ATOM 659 C C . LEU A 1 82 ? 6.316 6.993 -1.811 1.00 96.31 82 LEU A C 1
ATOM 661 O O . LEU A 1 82 ? 6.215 7.096 -0.594 1.00 96.31 82 LEU A O 1
ATOM 665 N N . THR A 1 83 ? 7.078 6.056 -2.377 1.00 96.12 83 THR A N 1
ATOM 666 C CA . THR A 1 83 ? 7.766 5.004 -1.617 1.00 96.12 83 THR A CA 1
ATOM 667 C C . THR A 1 83 ? 8.916 5.543 -0.780 1.00 96.12 83 THR A C 1
ATOM 669 O O . THR A 1 83 ? 9.020 5.158 0.378 1.00 96.12 83 THR A O 1
ATOM 672 N N . THR A 1 84 ? 9.717 6.481 -1.292 1.00 93.81 84 THR A N 1
ATOM 673 C CA . THR A 1 84 ? 10.720 7.200 -0.490 1.00 93.81 84 THR A CA 1
ATOM 674 C C . THR A 1 84 ? 10.057 7.888 0.690 1.00 93.81 84 THR A C 1
ATOM 676 O O . THR A 1 84 ? 10.534 7.750 1.811 1.00 93.81 84 THR A O 1
ATOM 679 N N . LYS A 1 85 ? 8.917 8.556 0.472 1.00 93.06 85 LYS A N 1
ATOM 680 C CA . LYS A 1 85 ? 8.229 9.213 1.577 1.00 93.06 85 LYS A CA 1
ATOM 681 C C . LYS A 1 85 ? 7.709 8.213 2.605 1.00 93.06 85 LYS A C 1
ATOM 683 O O . LYS A 1 85 ? 7.850 8.439 3.801 1.00 93.06 85 LYS A O 1
ATOM 688 N N . ILE A 1 86 ? 7.166 7.086 2.143 1.00 94.88 86 ILE A N 1
ATOM 689 C CA . ILE A 1 86 ? 6.749 6.011 3.041 1.00 94.88 86 ILE A CA 1
ATOM 690 C C . ILE A 1 86 ? 7.929 5.464 3.829 1.00 94.88 86 ILE A C 1
ATOM 692 O O . ILE A 1 86 ? 7.808 5.290 5.033 1.00 94.88 86 ILE A O 1
ATOM 696 N N . TRP A 1 87 ? 9.059 5.209 3.181 1.00 91.38 87 TRP A N 1
ATOM 697 C CA . TRP A 1 87 ? 10.268 4.714 3.826 1.00 91.38 87 TRP A CA 1
ATOM 698 C C . TRP A 1 87 ? 10.767 5.659 4.924 1.00 91.38 87 TRP A C 1
ATOM 700 O O . TRP A 1 87 ? 10.934 5.229 6.064 1.00 91.38 87 TRP A O 1
ATOM 710 N N . GLU A 1 88 ? 10.938 6.940 4.591 1.00 88.69 88 GLU A N 1
ATOM 711 C CA . GLU A 1 88 ? 11.418 7.976 5.512 1.00 88.69 88 GLU A CA 1
ATOM 712 C C . GLU A 1 88 ? 10.494 8.140 6.727 1.00 88.69 88 GLU A C 1
ATOM 714 O O . GLU A 1 88 ? 10.971 8.213 7.857 1.00 88.69 88 GLU A O 1
ATOM 719 N N . ASP A 1 89 ? 9.176 8.144 6.506 1.00 89.12 89 ASP A N 1
ATOM 720 C CA . ASP A 1 89 ? 8.189 8.387 7.563 1.00 89.12 89 ASP A CA 1
ATOM 721 C C . ASP A 1 89 ? 7.829 7.119 8.353 1.00 89.12 89 ASP A C 1
ATOM 723 O O . ASP A 1 89 ? 7.389 7.200 9.497 1.00 89.12 89 ASP A O 1
ATOM 727 N N . SER A 1 90 ? 7.993 5.925 7.776 1.00 82.50 90 SER A N 1
ATOM 728 C CA . SER A 1 90 ? 7.645 4.665 8.450 1.00 82.50 90 SER A CA 1
ATOM 729 C C . SER A 1 90 ? 8.656 4.249 9.513 1.00 82.50 90 SER A C 1
ATOM 731 O O . SER A 1 90 ? 8.311 3.425 10.361 1.00 82.50 90 SER A O 1
ATOM 733 N N . ASP A 1 91 ? 9.882 4.780 9.436 1.00 71.50 91 ASP A N 1
ATOM 734 C CA . ASP A 1 91 ? 11.028 4.420 10.276 1.00 71.50 91 ASP A CA 1
ATOM 735 C C . ASP A 1 91 ? 11.083 2.907 10.551 1.00 71.50 91 ASP A C 1
ATOM 737 O O . ASP A 1 91 ? 10.994 2.431 11.685 1.00 71.50 91 ASP A O 1
ATOM 741 N N . LEU A 1 92 ? 11.135 2.130 9.462 1.00 79.31 92 LEU A N 1
ATOM 742 C CA . LEU A 1 92 ? 10.987 0.668 9.480 1.00 79.31 92 LEU A CA 1
ATOM 743 C C . LEU A 1 92 ? 12.111 -0.056 10.234 1.00 79.31 92 LEU A C 1
ATOM 745 O O . LEU A 1 92 ? 11.989 -1.249 10.500 1.00 79.31 92 LEU A O 1
ATOM 749 N N . SER A 1 93 ? 13.173 0.661 10.598 1.00 74.00 93 SER A N 1
ATOM 750 C CA . SER A 1 93 ? 14.263 0.189 11.449 1.00 74.00 93 SER A CA 1
ATOM 751 C C . SER A 1 93 ? 13.997 0.307 12.954 1.00 74.00 93 SER A C 1
ATOM 753 O O . SER A 1 93 ? 14.758 -0.270 13.731 1.00 74.00 93 SER A O 1
ATOM 755 N N . LYS A 1 94 ? 12.966 1.048 13.392 1.00 75.19 94 LYS A N 1
ATOM 756 C CA . LYS A 1 94 ? 12.672 1.221 14.823 1.00 75.19 94 LYS A CA 1
ATOM 757 C C . LYS A 1 94 ? 12.237 -0.085 15.475 1.00 75.19 94 LYS A C 1
ATOM 759 O O . LYS A 1 94 ? 11.303 -0.749 15.028 1.00 75.19 94 LYS A O 1
ATOM 764 N N . SER A 1 95 ? 12.873 -0.397 16.597 1.00 74.88 95 SER A N 1
ATOM 765 C CA . SER A 1 95 ? 12.454 -1.456 17.511 1.00 74.88 95 SER A CA 1
ATOM 766 C C . SER A 1 95 ? 11.270 -1.012 18.377 1.00 74.88 95 SER A C 1
ATOM 768 O O . SER A 1 95 ? 11.032 0.183 18.565 1.00 74.88 95 SER A O 1
ATOM 770 N N . ASP A 1 96 ? 10.567 -1.964 18.995 1.00 76.12 96 ASP A N 1
ATOM 771 C CA . ASP A 1 96 ? 9.518 -1.673 19.986 1.00 76.12 96 ASP A CA 1
ATOM 772 C C . ASP A 1 96 ? 10.007 -0.745 21.113 1.00 76.12 96 ASP A C 1
ATOM 774 O O . ASP A 1 96 ? 9.239 0.058 21.646 1.00 76.12 96 ASP A O 1
ATOM 778 N N . ASP A 1 97 ? 11.286 -0.834 21.487 1.00 80.25 97 ASP A N 1
ATOM 779 C CA . ASP A 1 97 ? 11.873 0.012 22.525 1.00 80.25 97 ASP A CA 1
ATOM 780 C C . ASP A 1 97 ? 12.096 1.450 22.042 1.00 80.25 97 ASP A C 1
ATOM 782 O O . ASP A 1 97 ? 11.927 2.388 22.826 1.00 80.25 97 ASP A O 1
ATOM 786 N N . ASP A 1 98 ? 12.374 1.659 20.754 1.00 80.94 98 ASP A N 1
ATOM 787 C CA . ASP A 1 98 ? 12.439 3.003 20.177 1.00 80.94 98 ASP A CA 1
ATOM 788 C C . ASP A 1 98 ? 11.074 3.691 20.229 1.00 80.94 98 ASP A C 1
ATOM 790 O O . ASP A 1 98 ? 11.001 4.878 20.549 1.00 80.94 98 ASP A O 1
ATOM 794 N N . PHE A 1 99 ? 9.987 2.952 19.985 1.00 78.81 99 PHE A N 1
ATOM 795 C CA . PHE A 1 99 ? 8.626 3.479 20.115 1.00 78.81 99 PHE A CA 1
ATOM 796 C C . PHE A 1 99 ? 8.223 3.772 21.568 1.00 78.81 99 PHE A C 1
ATOM 798 O O . PHE A 1 99 ? 7.433 4.677 21.819 1.00 78.81 99 PHE A O 1
ATOM 805 N N . LYS A 1 100 ? 8.733 3.014 22.549 1.00 81.81 100 LYS A N 1
ATOM 806 C CA . LYS A 1 100 ? 8.464 3.279 23.977 1.00 81.81 100 LYS A CA 1
ATOM 807 C C . LYS A 1 100 ? 9.205 4.512 24.486 1.00 81.81 100 LYS A C 1
ATOM 809 O O . LYS A 1 100 ? 8.676 5.237 25.326 1.00 81.81 100 LYS A O 1
ATOM 814 N N . ASN A 1 101 ? 10.435 4.711 24.017 1.00 84.50 101 ASN A N 1
ATOM 815 C CA . ASN A 1 101 ? 11.335 5.738 24.540 1.00 84.50 101 ASN A CA 1
ATOM 816 C C . ASN A 1 101 ? 11.218 7.079 23.810 1.00 84.50 101 ASN A C 1
ATOM 818 O O . ASN A 1 101 ? 11.605 8.105 24.369 1.00 84.50 101 ASN A O 1
ATOM 822 N N . ASN A 1 102 ? 10.667 7.093 22.596 1.00 83.38 102 ASN A N 1
ATOM 823 C CA . ASN A 1 102 ? 10.392 8.318 21.861 1.00 83.38 102 ASN A CA 1
ATOM 824 C C . ASN A 1 102 ? 8.885 8.607 21.902 1.00 83.38 102 ASN A C 1
ATOM 826 O O . ASN A 1 102 ? 8.086 7.744 21.559 1.00 83.38 102 ASN A O 1
ATOM 830 N N . PRO A 1 103 ? 8.441 9.792 22.342 1.00 85.31 103 PRO A N 1
ATOM 831 C CA . PRO A 1 103 ? 7.035 10.146 22.233 1.00 85.31 103 PRO A CA 1
ATOM 832 C C . PRO A 1 103 ? 6.654 10.368 20.765 1.00 85.31 103 PRO A C 1
ATOM 834 O O . PRO A 1 103 ? 7.465 10.820 19.956 1.00 85.31 103 PRO A O 1
ATOM 837 N N . TYR A 1 104 ? 5.387 10.108 20.440 1.00 87.62 104 TYR A N 1
ATOM 838 C CA . TYR A 1 104 ? 4.823 10.485 19.148 1.00 87.62 104 TYR A CA 1
ATOM 839 C C . TYR A 1 104 ? 4.933 11.999 18.927 1.00 87.62 104 TYR A C 1
ATOM 841 O O . TYR A 1 104 ? 4.469 12.783 19.761 1.00 87.62 104 TYR A O 1
ATOM 849 N N . ASP A 1 105 ? 5.468 12.390 17.772 1.00 87.69 105 ASP A N 1
ATOM 850 C CA . ASP A 1 105 ? 5.484 13.769 17.293 1.00 87.69 105 ASP A CA 1
ATOM 851 C C . ASP A 1 105 ? 5.023 13.801 15.833 1.00 87.69 105 ASP A C 1
ATOM 853 O O . ASP A 1 105 ? 5.693 13.280 14.942 1.00 87.69 105 ASP A O 1
ATOM 857 N N . ALA A 1 106 ? 3.865 14.422 15.600 1.00 84.69 106 ALA A N 1
ATOM 858 C CA . ALA A 1 106 ? 3.274 14.553 14.273 1.00 84.69 106 ALA A CA 1
ATOM 859 C C . ALA A 1 106 ? 4.180 15.323 13.295 1.00 84.69 106 ALA A C 1
ATOM 861 O O . ALA A 1 106 ? 4.078 15.114 12.091 1.00 84.69 106 ALA A O 1
ATOM 862 N N . ALA A 1 107 ? 5.075 16.190 13.790 1.00 86.12 107 ALA A N 1
ATOM 863 C CA . ALA A 1 107 ? 5.999 16.952 12.952 1.00 86.12 107 ALA A CA 1
ATOM 864 C C . ALA A 1 107 ? 7.060 16.077 12.262 1.00 86.12 107 ALA A C 1
ATOM 866 O O . ALA A 1 107 ? 7.676 16.526 11.297 1.00 86.12 107 ALA A O 1
ATOM 867 N N . ASN A 1 108 ? 7.252 14.836 12.725 1.00 85.06 108 ASN A N 1
ATOM 868 C CA . ASN A 1 108 ? 8.171 13.878 12.110 1.00 85.06 108 ASN A CA 1
ATOM 869 C C . ASN A 1 108 ? 7.601 13.206 10.853 1.00 85.06 108 ASN A C 1
ATOM 871 O O . ASN A 1 108 ? 8.347 12.524 10.160 1.00 85.06 108 ASN A O 1
ATOM 875 N N . TYR A 1 109 ? 6.310 13.384 10.560 1.00 86.69 109 TYR A N 1
ATOM 876 C CA . TYR A 1 109 ? 5.636 12.748 9.430 1.00 86.69 109 TYR A CA 1
ATOM 877 C C . TYR A 1 109 ? 5.135 13.832 8.474 1.00 86.69 109 TYR A C 1
ATOM 879 O O . TYR A 1 109 ? 4.301 14.660 8.857 1.00 86.69 109 TYR A O 1
ATOM 887 N N . ASP A 1 110 ? 5.591 13.836 7.217 1.00 85.12 110 ASP A N 1
ATOM 888 C CA . ASP A 1 110 ? 4.999 14.741 6.223 1.00 85.12 110 ASP A CA 1
ATOM 889 C C . ASP A 1 110 ? 3.782 14.081 5.577 1.00 85.12 110 ASP A C 1
ATOM 891 O O . ASP A 1 110 ? 3.803 13.403 4.548 1.00 85.12 110 ASP A O 1
ATOM 895 N N . THR A 1 111 ? 2.670 14.345 6.251 1.00 86.62 111 THR A N 1
ATOM 896 C CA . THR A 1 111 ? 1.328 13.928 5.869 1.00 86.62 111 THR A CA 1
ATOM 897 C C . THR A 1 111 ? 0.682 14.885 4.864 1.00 86.62 111 THR A C 1
ATOM 899 O O . THR A 1 111 ? -0.410 14.599 4.368 1.00 86.62 111 THR A O 1
ATOM 902 N N . ALA A 1 112 ? 1.331 16.004 4.515 1.00 86.75 112 ALA A N 1
ATOM 903 C CA . ALA A 1 112 ? 0.777 16.983 3.584 1.00 86.75 112 ALA A CA 1
ATOM 904 C C . ALA A 1 112 ? 0.808 16.463 2.142 1.00 86.75 112 ALA A C 1
ATOM 906 O O . ALA A 1 112 ? -0.149 16.674 1.395 1.00 86.75 112 ALA A O 1
ATOM 907 N N . ALA A 1 113 ? 1.872 15.745 1.766 1.00 87.12 113 ALA A N 1
ATOM 908 C CA . ALA A 1 113 ? 2.007 15.170 0.431 1.00 87.12 113 ALA A CA 1
ATOM 909 C C . ALA A 1 113 ? 0.988 14.047 0.184 1.00 87.12 113 ALA A C 1
ATOM 911 O O . ALA A 1 113 ? 0.194 14.106 -0.760 1.00 87.12 113 ALA A O 1
ATOM 912 N N . TYR A 1 114 ? 0.974 13.034 1.060 1.00 91.50 114 TYR A N 1
ATOM 913 C CA . TYR A 1 114 ? 0.238 11.794 0.804 1.00 91.50 114 TYR A CA 1
ATOM 914 C C . TYR A 1 114 ? -0.873 11.475 1.795 1.00 91.50 114 TYR A C 1
ATOM 916 O O . TYR A 1 114 ? -1.696 10.612 1.493 1.00 91.50 114 TYR A O 1
ATOM 924 N N . GLY A 1 115 ? -1.062 12.272 2.843 1.00 92.25 115 GLY A N 1
ATOM 925 C CA . GLY A 1 115 ? -2.033 12.023 3.908 1.00 92.25 115 GLY A CA 1
ATOM 926 C C . GLY A 1 115 ? -1.418 11.256 5.076 1.00 92.25 115 GLY A C 1
ATOM 927 O O . GLY A 1 115 ? -0.363 10.648 4.952 1.00 92.25 115 GLY A O 1
ATOM 928 N N . GLU A 1 116 ? -2.097 11.293 6.219 1.00 92.69 116 GLU A N 1
ATOM 929 C CA . GLU A 1 116 ? -1.667 10.590 7.434 1.00 92.69 116 GLU A CA 1
ATOM 930 C C . GLU A 1 116 ? -1.951 9.085 7.374 1.00 92.69 116 GLU A C 1
ATOM 932 O O . GLU A 1 116 ? -1.222 8.298 7.962 1.00 92.69 116 GLU A O 1
ATOM 937 N N . LYS A 1 117 ? -3.003 8.681 6.655 1.00 95.62 117 LYS A N 1
ATOM 938 C CA . LYS A 1 117 ? -3.433 7.288 6.540 1.00 95.62 117 LYS A CA 1
ATOM 939 C C . LYS A 1 117 ? -4.037 7.027 5.172 1.00 95.62 117 LYS A C 1
ATOM 941 O O . LYS A 1 117 ? -4.841 7.834 4.696 1.00 95.62 117 LYS A O 1
ATOM 946 N N . PHE A 1 118 ? -3.621 5.950 4.516 1.00 97.69 118 PHE A N 1
ATOM 947 C CA . PHE A 1 118 ? -4.052 5.622 3.158 1.00 97.69 118 PHE A CA 1
ATOM 948 C C . PHE A 1 118 ? -3.728 4.174 2.784 1.00 97.69 118 PHE A C 1
ATOM 950 O O . PHE A 1 118 ? -2.848 3.539 3.361 1.00 97.69 118 PHE A O 1
ATOM 957 N N . PHE A 1 119 ? -4.416 3.667 1.764 1.00 98.50 119 PHE A N 1
ATOM 958 C CA . PHE A 1 119 ? -4.065 2.404 1.125 1.00 98.50 119 PHE A CA 1
ATOM 959 C C . PHE A 1 119 ? -3.050 2.611 -0.004 1.00 98.50 119 PHE A C 1
ATOM 961 O O . PHE A 1 119 ? -3.163 3.563 -0.777 1.00 98.50 119 PHE A O 1
ATOM 968 N N . VAL A 1 120 ? -2.109 1.681 -0.155 1.00 98.56 120 VAL A N 1
ATOM 969 C CA . VAL A 1 120 ? -1.318 1.514 -1.385 1.00 98.56 120 VAL A CA 1
ATOM 970 C C . VAL A 1 120 ? -1.660 0.157 -1.975 1.00 98.56 120 VAL A C 1
ATOM 972 O O . VAL A 1 120 ? -1.550 -0.855 -1.290 1.00 98.56 120 VAL A O 1
ATOM 975 N N . VAL A 1 121 ? -2.100 0.119 -3.229 1.00 98.44 121 VAL A N 1
ATOM 976 C CA . VAL A 1 121 ? -2.583 -1.109 -3.867 1.00 98.44 121 VAL A CA 1
ATOM 977 C C . VAL A 1 121 ? -1.799 -1.389 -5.140 1.00 98.44 121 VAL A C 1
ATOM 979 O O . VAL A 1 121 ? -1.950 -0.698 -6.145 1.00 98.44 121 VAL A O 1
ATOM 982 N N . TYR A 1 122 ? -0.991 -2.441 -5.114 1.00 98.25 122 TYR A N 1
ATOM 983 C CA . TYR A 1 122 ? -0.338 -2.962 -6.307 1.00 98.25 122 TYR A CA 1
ATOM 984 C C . TYR A 1 122 ? -1.343 -3.779 -7.107 1.00 98.25 122 TYR A C 1
ATOM 986 O O . TYR A 1 122 ? -1.953 -4.703 -6.569 1.00 98.25 122 TYR A O 1
ATOM 994 N N . VAL A 1 123 ? -1.517 -3.452 -8.381 1.00 96.88 123 VAL A N 1
ATOM 995 C CA . VAL A 1 123 ? -2.441 -4.118 -9.308 1.00 96.88 123 VAL A CA 1
ATOM 996 C C . VAL A 1 123 ? -1.739 -4.405 -10.633 1.00 96.88 123 VAL A C 1
ATOM 998 O O . VAL A 1 123 ? -0.659 -3.891 -10.886 1.00 96.88 123 VAL A O 1
ATOM 1001 N N . SER A 1 124 ? -2.350 -5.219 -11.487 1.00 93.75 124 SER A N 1
ATOM 1002 C CA . SER A 1 124 ? -1.962 -5.360 -12.894 1.00 93.75 124 SER A CA 1
ATOM 1003 C C . SER A 1 124 ? -3.213 -5.219 -13.753 1.00 93.75 124 SER A C 1
ATOM 1005 O O . SER A 1 124 ? -4.315 -5.578 -13.326 1.00 93.75 124 SER A O 1
ATOM 1007 N N . SER A 1 125 ? -3.039 -4.713 -14.970 1.00 87.56 125 SER A N 1
ATOM 1008 C CA . SER A 1 125 ? -4.093 -4.582 -15.976 1.00 87.56 125 SER A CA 1
ATOM 1009 C C . SER A 1 125 ? -4.756 -5.925 -16.308 1.00 87.56 125 SER A C 1
ATOM 1011 O O . SER A 1 125 ? -5.954 -5.962 -16.576 1.00 87.56 125 SER A O 1
ATOM 1013 N N . ASN A 1 126 ? -4.007 -7.034 -16.248 1.00 85.19 126 ASN A N 1
ATOM 1014 C CA . ASN A 1 126 ? -4.485 -8.390 -16.544 1.00 85.19 126 ASN A CA 1
ATOM 1015 C C . ASN A 1 126 ? -4.551 -9.258 -15.275 1.00 85.19 126 ASN A C 1
ATOM 1017 O O . ASN A 1 126 ? -3.899 -10.296 -15.173 1.00 85.19 126 ASN A O 1
ATOM 1021 N N . CYS A 1 127 ? -5.344 -8.829 -14.292 1.00 85.38 127 CYS A N 1
ATOM 1022 C CA . CYS A 1 127 ? -5.411 -9.455 -12.972 1.00 85.38 127 CYS A CA 1
ATOM 1023 C C . CYS A 1 127 ? -6.860 -9.773 -12.555 1.00 85.38 127 CYS A C 1
ATOM 1025 O O . CYS A 1 127 ? -7.586 -8.919 -12.040 1.00 85.38 127 CYS A O 1
ATOM 1027 N N . SER A 1 128 ? -7.276 -11.038 -12.694 1.00 89.06 128 SER A N 1
ATOM 1028 C CA . SER A 1 128 ? -8.623 -11.502 -12.303 1.00 89.06 128 SER A CA 1
ATOM 1029 C C . SER A 1 128 ? -8.894 -11.361 -10.800 1.00 89.06 128 SER A C 1
ATOM 1031 O O . SER A 1 128 ? -10.014 -11.083 -10.366 1.00 89.06 128 SER A O 1
ATOM 1033 N N . SER A 1 129 ? -7.859 -11.518 -9.973 1.00 90.81 129 SER A N 1
ATOM 1034 C CA . SER A 1 129 ? -7.957 -11.271 -8.533 1.00 90.81 129 SER A CA 1
ATOM 1035 C C . SER A 1 129 ? -8.215 -9.790 -8.239 1.00 90.81 129 SER A C 1
ATOM 1037 O O . SER A 1 129 ? -9.013 -9.476 -7.361 1.00 90.81 129 SER A O 1
ATOM 1039 N N . CYS A 1 130 ? -7.622 -8.876 -9.014 1.00 92.50 130 CYS A N 1
ATOM 1040 C CA . CYS A 1 130 ? -7.837 -7.434 -8.902 1.00 92.50 130 CYS A CA 1
ATOM 1041 C C . CYS A 1 130 ? -9.278 -7.071 -9.298 1.00 92.50 130 CYS A C 1
ATOM 1043 O O . CYS A 1 130 ? -9.942 -6.321 -8.587 1.00 92.50 130 CYS A O 1
ATOM 1045 N N . GLU A 1 131 ? -9.815 -7.683 -10.361 1.00 90.25 131 GLU A N 1
ATOM 1046 C CA . GLU A 1 131 ? -11.245 -7.600 -10.703 1.00 90.25 131 GLU A CA 1
ATOM 1047 C C . GLU A 1 131 ? -12.153 -8.065 -9.566 1.00 90.25 131 GLU A C 1
ATOM 1049 O O . GLU A 1 131 ? -13.148 -7.419 -9.245 1.00 90.25 131 GLU A O 1
ATOM 1054 N N . THR A 1 132 ? -11.784 -9.168 -8.921 1.00 90.06 132 THR A N 1
ATOM 1055 C CA . THR A 1 132 ? -12.591 -9.780 -7.866 1.00 90.06 132 THR A CA 1
ATOM 1056 C C . THR A 1 132 ? -12.649 -8.921 -6.603 1.00 90.06 132 THR A C 1
ATOM 1058 O O . THR A 1 132 ? -13.680 -8.913 -5.918 1.00 90.06 132 THR A O 1
ATOM 1061 N N . ILE A 1 133 ? -11.570 -8.215 -6.257 1.00 93.44 133 ILE A N 1
ATOM 1062 C CA . ILE A 1 133 ? -11.516 -7.416 -5.027 1.00 93.44 133 ILE A CA 1
ATOM 1063 C C . ILE A 1 133 ? -11.989 -5.968 -5.215 1.00 93.44 133 ILE A C 1
ATOM 1065 O O . ILE A 1 133 ? -12.420 -5.348 -4.241 1.00 93.44 133 ILE A O 1
ATOM 1069 N N . GLN A 1 134 ? -11.977 -5.444 -6.446 1.00 94.56 134 GLN A N 1
ATOM 1070 C CA . GLN A 1 134 ? -12.352 -4.061 -6.751 1.00 94.56 134 GLN A CA 1
ATOM 1071 C C . GLN A 1 134 ? -13.725 -3.642 -6.200 1.00 94.56 134 GLN A C 1
ATOM 1073 O O . GLN A 1 134 ? -13.803 -2.566 -5.599 1.00 94.56 134 GLN A O 1
ATOM 1078 N N . PRO A 1 135 ? -14.792 -4.464 -6.295 1.00 93.25 135 PRO A N 1
ATOM 1079 C CA . PRO A 1 135 ? -16.084 -4.100 -5.726 1.00 93.25 135 PRO A CA 1
ATOM 1080 C C . PRO A 1 135 ? -16.039 -3.843 -4.216 1.00 93.25 135 PRO A C 1
ATOM 1082 O O . PRO A 1 135 ? -16.859 -3.075 -3.718 1.00 93.25 135 PRO A O 1
ATOM 1085 N N . GLY A 1 136 ? -15.100 -4.460 -3.488 1.00 95.62 136 GLY A N 1
ATOM 1086 C CA . GLY A 1 136 ? -14.881 -4.206 -2.063 1.00 95.62 136 GLY A CA 1
ATOM 1087 C C . GLY A 1 136 ? -14.374 -2.790 -1.800 1.00 95.62 136 GLY A C 1
ATOM 1088 O O . GLY A 1 136 ? -14.958 -2.079 -0.989 1.00 95.62 136 GLY A O 1
ATOM 1089 N N . PHE A 1 137 ? -13.356 -2.347 -2.541 1.00 96.50 137 PHE A N 1
ATOM 1090 C CA . PHE A 1 137 ? -12.845 -0.976 -2.448 1.00 96.50 137 PHE A CA 1
ATOM 1091 C C . PHE A 1 137 ? -13.891 0.066 -2.849 1.00 96.50 137 PHE A C 1
ATOM 1093 O O . PHE A 1 137 ? -14.115 1.015 -2.103 1.00 96.50 137 PHE A O 1
ATOM 1100 N N . ALA A 1 138 ? -14.586 -0.137 -3.973 1.00 94.81 138 ALA A N 1
ATOM 1101 C CA . ALA A 1 138 ? -15.632 0.788 -4.409 1.00 94.81 138 ALA A CA 1
ATOM 1102 C C . ALA A 1 138 ? -16.769 0.889 -3.382 1.00 94.81 138 ALA A C 1
ATOM 1104 O O . ALA A 1 138 ? -17.196 1.987 -3.039 1.00 94.81 138 ALA A O 1
ATOM 1105 N N . THR A 1 139 ? -17.207 -0.247 -2.829 1.00 95.00 139 THR A N 1
ATOM 1106 C CA . THR A 1 139 ? -18.255 -0.276 -1.797 1.00 95.00 139 THR A CA 1
ATOM 1107 C C . THR A 1 139 ? -17.804 0.426 -0.514 1.00 95.00 139 THR A C 1
ATOM 1109 O O . THR A 1 139 ? -18.584 1.175 0.072 1.00 95.00 139 THR A O 1
ATOM 1112 N N . LEU A 1 140 ? -16.552 0.218 -0.090 1.00 96.12 140 LEU A N 1
ATOM 1113 C CA . LEU A 1 140 ? -15.982 0.908 1.066 1.00 96.12 140 LEU A CA 1
ATOM 1114 C C . LEU A 1 140 ? -15.930 2.424 0.844 1.00 96.12 140 LEU A C 1
ATOM 1116 O O . LEU A 1 140 ? -16.350 3.183 1.712 1.00 96.12 140 LEU A O 1
ATOM 1120 N N . GLN A 1 141 ? -15.446 2.857 -0.320 1.00 95.69 141 GLN A N 1
ATOM 1121 C CA . GLN A 1 141 ? -15.328 4.267 -0.675 1.00 95.69 141 GLN A CA 1
ATOM 1122 C C . GLN A 1 141 ? -16.697 4.960 -0.755 1.00 95.69 141 GLN A C 1
ATOM 1124 O O . GLN A 1 141 ? -16.858 6.050 -0.214 1.00 95.69 141 GLN A O 1
ATOM 1129 N N . GLU A 1 142 ? -17.685 4.339 -1.408 1.00 93.00 142 GLU A N 1
ATOM 1130 C CA . GLU A 1 142 ? -19.048 4.880 -1.537 1.00 93.00 142 GLU A CA 1
ATOM 1131 C C . GLU A 1 142 ? -19.734 5.060 -0.178 1.00 93.00 142 GLU A C 1
ATOM 1133 O O . GLU A 1 142 ? -20.479 6.019 0.018 1.00 93.00 142 GLU A O 1
ATOM 1138 N N . GLY A 1 143 ? -19.481 4.146 0.763 1.00 91.62 143 GLY A N 1
ATOM 1139 C CA . GLY A 1 143 ? -20.057 4.181 2.104 1.00 91.62 143 GLY A CA 1
ATOM 1140 C C . GLY A 1 143 ? -19.155 4.798 3.177 1.00 91.62 143 GLY A C 1
ATOM 1141 O O . GLY A 1 143 ? -19.478 4.692 4.363 1.00 91.62 143 GLY A O 1
ATOM 1142 N N . TRP A 1 144 ? -18.035 5.418 2.801 1.00 94.31 144 TRP A N 1
ATOM 1143 C CA . TRP A 1 144 ? -17.043 5.925 3.749 1.00 94.31 144 TRP A CA 1
ATOM 1144 C C . TRP A 1 144 ? -17.620 7.005 4.669 1.00 94.31 144 TRP A C 1
ATOM 1146 O O . TRP A 1 144 ? -18.231 7.969 4.205 1.00 94.31 144 TRP A O 1
ATOM 1156 N N . GLY A 1 145 ? -17.452 6.839 5.982 1.00 89.25 145 GLY A N 1
ATOM 1157 C CA . GLY A 1 145 ? -17.998 7.750 6.994 1.00 89.25 145 GLY A CA 1
ATOM 1158 C C . GLY A 1 145 ? -19.527 7.705 7.128 1.00 89.25 145 GLY A C 1
ATOM 1159 O O . GLY A 1 145 ? -20.096 8.501 7.872 1.00 89.25 145 GLY A O 1
ATOM 1160 N N . THR A 1 146 ? -20.205 6.794 6.418 1.00 89.69 146 THR A N 1
ATOM 1161 C CA . THR A 1 146 ? -21.660 6.593 6.491 1.00 89.69 146 THR A CA 1
ATOM 1162 C C . THR A 1 146 ? -21.985 5.149 6.872 1.00 89.69 146 THR A C 1
ATOM 1164 O O . THR A 1 146 ? -22.040 4.829 8.056 1.00 89.69 146 THR A O 1
ATOM 1167 N N . SER A 1 147 ? -22.170 4.253 5.898 1.00 90.62 147 SER A N 1
ATOM 1168 C CA . SER A 1 147 ? -22.400 2.826 6.152 1.00 90.62 147 SER A CA 1
ATOM 1169 C C . SER A 1 147 ? -21.139 2.090 6.609 1.00 90.62 147 SER A C 1
ATOM 1171 O O . SER A 1 147 ? -21.245 1.037 7.231 1.00 90.62 147 SER A O 1
ATOM 1173 N N . PHE A 1 148 ? -19.958 2.639 6.317 1.00 90.81 148 PHE A N 1
ATOM 1174 C CA . PHE A 1 148 ? -18.664 2.176 6.809 1.00 90.81 148 PHE A CA 1
ATOM 1175 C C . PHE A 1 148 ? -18.051 3.262 7.692 1.00 90.81 148 PHE A C 1
ATOM 1177 O O . PHE A 1 148 ? -17.420 4.203 7.211 1.00 90.81 148 PHE A O 1
ATOM 1184 N N . SER A 1 149 ? -18.282 3.140 8.999 1.00 88.06 149 SER A N 1
ATOM 1185 C CA . SER A 1 149 ? -17.790 4.085 10.000 1.00 88.06 149 SER A CA 1
ATOM 1186 C C . SER A 1 149 ? -16.302 3.854 10.254 1.00 88.06 149 SER A C 1
ATOM 1188 O O . SER A 1 149 ? -15.919 2.874 10.899 1.00 88.06 149 SER A O 1
ATOM 1190 N N . ASN A 1 150 ? -15.458 4.754 9.761 1.00 85.94 150 ASN A N 1
ATOM 1191 C CA . ASN A 1 150 ? -14.042 4.756 10.096 1.00 85.94 150 ASN A CA 1
ATOM 1192 C C . ASN A 1 150 ? -13.844 5.374 11.484 1.00 85.94 150 ASN A C 1
ATOM 1194 O O . ASN A 1 150 ? -14.404 6.423 11.801 1.00 85.94 150 ASN A O 1
ATOM 1198 N N . SER A 1 151 ? -13.071 4.702 12.332 1.00 81.50 151 SER A N 1
ATOM 1199 C CA . SER A 1 151 ? -12.959 5.044 13.756 1.00 81.50 151 SER A CA 1
ATOM 1200 C C . SER A 1 151 ? -12.265 6.380 14.018 1.00 81.50 151 SER A C 1
ATOM 1202 O O . SER A 1 151 ? -12.386 6.930 15.109 1.00 81.50 151 SER A O 1
ATOM 1204 N N . ASP A 1 152 ? -11.541 6.897 13.030 1.00 86.50 152 ASP A N 1
ATOM 1205 C CA . ASP A 1 152 ? -10.683 8.070 13.153 1.00 86.50 152 ASP A CA 1
ATOM 1206 C C . ASP A 1 152 ? -11.195 9.327 12.432 1.00 86.50 152 ASP A C 1
ATOM 1208 O O . ASP A 1 152 ? -10.554 10.374 12.492 1.00 86.50 152 ASP A O 1
ATOM 1212 N N . GLY A 1 153 ? -12.333 9.252 11.735 1.00 87.81 153 GLY A N 1
ATOM 1213 C CA . GLY A 1 153 ? -12.899 10.384 10.990 1.00 87.81 153 GLY A CA 1
ATOM 1214 C C . GLY A 1 153 ? -12.046 10.882 9.811 1.00 87.81 153 GLY A C 1
ATOM 1215 O O . GLY A 1 153 ? -12.393 11.884 9.187 1.00 87.81 153 GLY A O 1
ATOM 1216 N N . ARG A 1 154 ? -10.949 10.192 9.469 1.00 90.00 154 ARG A N 1
ATOM 1217 C CA . ARG A 1 154 ? -10.074 10.516 8.333 1.00 90.00 154 ARG A CA 1
ATOM 1218 C C . ARG A 1 154 ? -10.761 10.215 6.997 1.00 90.00 154 ARG A C 1
ATOM 1220 O O . ARG A 1 154 ? -11.661 9.383 6.914 1.00 90.00 154 ARG A O 1
ATOM 1227 N N . ALA A 1 155 ? -10.359 10.906 5.933 1.00 92.31 155 ALA A N 1
ATOM 1228 C CA . ALA A 1 155 ? -10.913 10.676 4.599 1.00 92.31 155 ALA A CA 1
ATOM 1229 C C . ALA A 1 155 ? -10.373 9.376 3.982 1.00 92.31 155 ALA A C 1
ATOM 1231 O O . ALA A 1 155 ? -9.199 9.051 4.161 1.00 92.31 155 ALA A O 1
ATOM 1232 N N . PHE A 1 156 ? -11.204 8.676 3.202 1.00 94.50 156 PHE A N 1
ATOM 1233 C CA . PHE A 1 156 ? -10.747 7.547 2.397 1.00 94.50 156 PHE A CA 1
ATOM 1234 C C . PHE A 1 156 ? -9.671 8.024 1.428 1.00 94.50 156 PHE A C 1
ATOM 1236 O O . PHE A 1 156 ? -9.884 8.978 0.671 1.00 94.50 156 PHE A O 1
ATOM 1243 N N . LYS A 1 157 ? -8.530 7.341 1.425 1.00 96.69 157 LYS A N 1
ATOM 1244 C CA . LYS A 1 157 ? -7.427 7.666 0.532 1.00 96.69 157 LYS A CA 1
ATOM 1245 C C . LYS A 1 157 ? -6.725 6.401 0.075 1.00 96.69 157 LYS A C 1
ATOM 1247 O O . LYS A 1 157 ? -6.490 5.488 0.864 1.00 96.69 157 LYS A O 1
ATOM 1252 N N . MET A 1 158 ? -6.417 6.358 -1.213 1.00 97.62 158 MET A N 1
ATOM 1253 C CA . MET A 1 158 ? -5.809 5.209 -1.862 1.00 97.62 158 MET A CA 1
ATOM 1254 C C . MET A 1 158 ? -4.907 5.674 -2.999 1.00 97.62 158 MET A C 1
ATOM 1256 O O . MET A 1 158 ? -5.245 6.620 -3.710 1.00 97.62 158 MET A O 1
ATOM 1260 N N . TYR A 1 159 ? -3.802 4.963 -3.176 1.00 98.44 159 TYR A N 1
ATOM 1261 C CA . TYR A 1 159 ? -2.912 5.051 -4.323 1.00 98.44 159 TYR A CA 1
ATOM 1262 C C . TYR A 1 159 ? -2.774 3.671 -4.940 1.00 98.44 159 TYR A C 1
ATOM 1264 O O . TYR A 1 159 ? -2.699 2.677 -4.218 1.00 98.44 159 TYR A O 1
ATOM 1272 N N . THR A 1 160 ? -2.737 3.594 -6.262 1.00 98.38 160 THR A N 1
ATOM 1273 C CA . THR A 1 160 ? -2.525 2.334 -6.975 1.00 98.38 160 THR A CA 1
ATOM 1274 C C . THR A 1 160 ? -1.220 2.384 -7.751 1.00 98.38 160 THR A C 1
ATOM 1276 O O . THR A 1 160 ? -0.829 3.430 -8.265 1.00 98.38 160 THR A O 1
ATOM 1279 N N . ILE A 1 161 ? -0.535 1.248 -7.819 1.00 98.25 161 ILE A N 1
ATOM 1280 C CA . ILE A 1 161 ? 0.709 1.081 -8.572 1.00 98.25 161 ILE A CA 1
ATOM 1281 C C . ILE A 1 161 ? 0.495 -0.101 -9.508 1.00 98.25 161 ILE A C 1
ATOM 1283 O O . ILE A 1 161 ? 0.154 -1.195 -9.056 1.00 98.25 161 ILE A O 1
ATOM 1287 N N . TYR A 1 162 ? 0.660 0.116 -10.809 1.00 97.00 162 TYR A N 1
ATOM 1288 C CA . TYR A 1 162 ? 0.494 -0.938 -11.803 1.00 97.00 162 TYR A CA 1
ATOM 1289 C C . TYR A 1 162 ? 1.816 -1.671 -12.012 1.00 97.00 162 TYR A C 1
ATOM 1291 O O . TYR A 1 162 ? 2.774 -1.091 -12.512 1.00 97.00 162 TYR A O 1
ATOM 1299 N N . SER A 1 163 ? 1.877 -2.953 -11.653 1.00 96.62 163 SER A N 1
ATOM 1300 C CA . SER A 1 163 ? 3.084 -3.772 -11.827 1.00 96.62 163 SER A CA 1
ATOM 1301 C C . SER A 1 163 ? 3.428 -4.043 -13.296 1.00 96.62 163 SER A C 1
ATOM 1303 O O . SER A 1 163 ? 4.549 -4.444 -13.606 1.00 96.62 163 SER A O 1
ATOM 1305 N N . ASP A 1 164 ? 2.474 -3.813 -14.199 1.00 93.94 164 ASP A N 1
ATOM 1306 C CA . ASP A 1 164 ? 2.617 -3.927 -15.648 1.00 93.94 164 ASP A CA 1
ATOM 1307 C C . ASP A 1 164 ? 2.594 -2.571 -16.375 1.00 93.94 164 ASP A C 1
ATOM 1309 O O . ASP A 1 164 ? 2.441 -2.533 -17.597 1.00 93.94 164 ASP A O 1
ATOM 1313 N N . GLU A 1 165 ? 2.766 -1.457 -15.652 1.00 93.38 165 GLU A N 1
ATOM 1314 C CA . GLU A 1 165 ? 2.960 -0.149 -16.279 1.00 93.38 165 GLU A CA 1
ATOM 1315 C C . GLU A 1 165 ? 4.278 -0.121 -17.061 1.00 93.38 165 GLU A C 1
ATOM 1317 O O . GLU A 1 165 ? 5.347 -0.460 -16.548 1.00 93.38 165 GLU A O 1
ATOM 1322 N N . THR A 1 166 ? 4.193 0.312 -18.315 1.00 90.06 166 THR A N 1
ATOM 1323 C CA . THR A 1 166 ? 5.354 0.542 -19.174 1.00 90.06 166 THR A CA 1
ATOM 1324 C C . THR A 1 166 ? 5.875 1.959 -18.997 1.00 90.06 166 THR A C 1
ATOM 1326 O O . THR A 1 166 ? 5.079 2.892 -18.913 1.00 90.06 166 THR A O 1
ATOM 1329 N N . SER A 1 167 ? 7.193 2.126 -19.044 1.00 91.19 167 SER A N 1
ATOM 1330 C CA . SER A 1 167 ? 7.864 3.425 -18.965 1.00 91.19 167 SER A CA 1
ATOM 1331 C C . SER A 1 167 ? 8.620 3.746 -20.251 1.00 91.19 167 SER A C 1
ATOM 1333 O O . SER A 1 167 ? 9.167 2.849 -20.896 1.00 91.19 167 SER A O 1
ATOM 1335 N N . SER A 1 168 ? 8.751 5.030 -20.599 1.00 89.31 168 SER A N 1
ATOM 1336 C CA . SER A 1 168 ? 9.588 5.466 -21.735 1.00 89.31 168 SER A CA 1
ATOM 1337 C C . SER A 1 168 ? 11.069 5.057 -21.625 1.00 89.31 168 SER A C 1
ATOM 1339 O O . SER A 1 168 ? 11.798 5.055 -22.624 1.00 89.31 168 SER A O 1
ATOM 1341 N N . ASN A 1 169 ? 11.514 4.670 -20.426 1.00 89.06 169 ASN A N 1
ATOM 1342 C CA . ASN A 1 169 ? 12.857 4.155 -20.167 1.00 89.06 169 ASN A CA 1
ATOM 1343 C C . ASN A 1 169 ? 13.002 2.638 -20.391 1.00 89.06 169 ASN A C 1
ATOM 1345 O O . ASN A 1 169 ? 14.131 2.153 -20.398 1.00 89.06 169 ASN A O 1
ATOM 1349 N N . ASP A 1 170 ? 11.919 1.881 -20.597 1.00 86.44 170 ASP A N 1
ATOM 1350 C CA . ASP A 1 170 ? 11.978 0.412 -20.718 1.00 86.44 170 ASP A CA 1
ATOM 1351 C C . ASP A 1 170 ? 12.815 -0.043 -21.919 1.00 86.44 170 ASP A C 1
ATOM 1353 O O . ASP A 1 170 ? 13.633 -0.959 -21.819 1.00 86.44 170 ASP A O 1
ATOM 1357 N N . ASP A 1 171 ? 12.696 0.659 -23.046 1.00 84.56 171 ASP A N 1
ATOM 1358 C CA . ASP A 1 171 ? 13.492 0.366 -24.240 1.00 84.56 171 ASP A CA 1
ATOM 1359 C C . ASP A 1 171 ? 14.965 0.780 -24.092 1.00 84.56 171 ASP A C 1
ATOM 1361 O O . ASP A 1 171 ? 15.839 0.238 -24.781 1.00 84.56 171 ASP A O 1
ATOM 1365 N N . GLN A 1 172 ? 15.240 1.723 -23.189 1.00 81.38 172 GLN A N 1
ATOM 1366 C CA . GLN A 1 172 ? 16.552 2.337 -22.974 1.00 81.38 172 GLN A CA 1
ATOM 1367 C C . GLN A 1 172 ? 17.374 1.617 -21.899 1.00 81.38 172 GLN A C 1
ATOM 1369 O O . GLN A 1 172 ? 18.592 1.797 -21.842 1.00 81.38 172 GLN A O 1
ATOM 1374 N N . ASP A 1 173 ? 16.736 0.792 -21.069 1.00 83.00 173 ASP A N 1
ATOM 1375 C CA . ASP A 1 173 ? 17.419 0.019 -20.040 1.00 83.00 173 ASP A CA 1
ATOM 1376 C C . ASP A 1 173 ? 18.304 -1.076 -20.659 1.00 83.00 173 ASP A C 1
ATOM 1378 O O . ASP A 1 173 ? 17.877 -1.870 -21.505 1.00 83.00 173 ASP A O 1
ATOM 1382 N N . ALA A 1 174 ? 19.564 -1.128 -20.223 1.00 84.62 174 ALA A N 1
ATOM 1383 C CA . ALA A 1 174 ? 20.550 -2.073 -20.744 1.00 84.62 174 ALA A CA 1
ATOM 1384 C C . ALA A 1 174 ? 20.237 -3.529 -20.360 1.00 84.62 174 ALA A C 1
ATOM 1386 O O . ALA A 1 174 ? 20.585 -4.441 -21.109 1.00 84.62 174 ALA A O 1
ATOM 1387 N N . ASN A 1 175 ? 19.563 -3.740 -19.225 1.00 88.25 175 ASN A N 1
ATOM 1388 C CA . ASN A 1 175 ? 19.197 -5.063 -18.720 1.00 88.25 175 ASN A CA 1
ATOM 1389 C C . ASN A 1 175 ? 17.789 -5.493 -19.157 1.00 88.25 175 ASN A C 1
ATOM 1391 O O . ASN A 1 175 ? 17.372 -6.605 -18.836 1.00 88.25 175 ASN A O 1
ATOM 1395 N N . LYS A 1 176 ? 17.071 -4.638 -19.903 1.00 89.00 176 LYS A N 1
ATOM 1396 C CA . LYS A 1 176 ? 15.685 -4.859 -20.344 1.00 89.00 176 LYS A CA 1
ATOM 1397 C C . LYS A 1 176 ? 14.726 -5.132 -19.187 1.00 89.00 176 LYS A C 1
ATOM 1399 O O . LYS A 1 176 ? 13.741 -5.850 -19.350 1.00 89.00 176 LYS A O 1
ATOM 1404 N N . TYR A 1 177 ? 15.009 -4.551 -18.025 1.00 94.00 177 TYR A N 1
ATOM 1405 C CA . TYR A 1 177 ? 14.085 -4.580 -16.899 1.00 94.00 177 TYR A CA 1
ATOM 1406 C C . TYR A 1 177 ? 12.859 -3.734 -17.218 1.00 94.00 177 TYR A C 1
ATOM 1408 O O . TYR A 1 177 ? 12.984 -2.691 -17.853 1.00 94.00 177 TYR A O 1
ATOM 1416 N N . THR A 1 178 ? 11.683 -4.158 -16.757 1.00 95.12 178 THR A N 1
ATOM 1417 C CA . THR A 1 178 ? 10.471 -3.327 -16.804 1.00 95.12 178 THR A CA 1
ATOM 1418 C C . THR A 1 178 ? 10.570 -2.178 -15.801 1.00 95.12 178 THR A C 1
ATOM 1420 O O . THR A 1 178 ? 11.386 -2.224 -14.874 1.00 95.12 178 THR A O 1
ATOM 1423 N N . ALA A 1 179 ? 9.722 -1.158 -15.943 1.00 95.88 179 ALA A N 1
ATOM 1424 C CA . ALA A 1 179 ? 9.634 -0.061 -14.981 1.00 95.88 179 ALA A CA 1
ATOM 1425 C C . ALA A 1 179 ? 9.426 -0.570 -13.548 1.00 95.88 179 ALA A C 1
ATOM 1427 O O . ALA A 1 179 ? 10.161 -0.187 -12.639 1.00 95.88 179 ALA A O 1
ATOM 1428 N N . PHE A 1 180 ? 8.500 -1.515 -13.371 1.00 97.25 180 PHE A N 1
ATOM 1429 C CA . PHE A 1 180 ? 8.223 -2.115 -12.071 1.00 97.25 180 PHE A CA 1
ATOM 1430 C C . PHE A 1 180 ? 9.411 -2.907 -11.516 1.00 97.25 180 PHE A C 1
ATOM 1432 O O . PHE A 1 180 ? 9.713 -2.805 -10.332 1.00 97.25 180 PHE A O 1
ATOM 1439 N N . GLN A 1 181 ? 10.142 -3.644 -12.358 1.00 96.62 181 GLN A N 1
ATOM 1440 C CA . GLN A 1 181 ? 11.340 -4.356 -11.913 1.00 96.62 181 GLN A CA 1
ATOM 1441 C C . GLN A 1 181 ? 12.448 -3.396 -11.464 1.00 96.62 181 GLN A C 1
ATOM 1443 O O . GLN A 1 181 ? 13.110 -3.655 -10.460 1.00 96.62 181 GLN A O 1
ATOM 1448 N N . ARG A 1 182 ? 12.655 -2.281 -12.178 1.00 96.38 182 ARG A N 1
ATOM 1449 C CA . ARG A 1 182 ? 13.615 -1.249 -11.753 1.00 96.38 182 ARG A CA 1
ATOM 1450 C C . ARG A 1 182 ? 13.200 -0.639 -10.417 1.00 96.38 182 ARG A C 1
ATOM 1452 O O . ARG A 1 182 ? 14.035 -0.565 -9.523 1.00 96.38 182 ARG A O 1
ATOM 1459 N N . TYR A 1 183 ? 11.920 -0.317 -10.267 1.00 97.44 183 TYR A N 1
ATOM 1460 C CA . TYR A 1 183 ? 11.351 0.180 -9.020 1.00 97.44 183 TYR A CA 1
ATOM 1461 C C . TYR A 1 183 ? 11.563 -0.792 -7.844 1.00 97.44 183 TYR A C 1
ATOM 1463 O O . TYR A 1 183 ? 12.122 -0.398 -6.823 1.00 97.44 183 TYR A O 1
ATOM 1471 N N . LEU A 1 184 ? 11.214 -2.076 -7.994 1.00 97.25 184 LEU A N 1
ATOM 1472 C CA . LEU A 1 184 ? 11.430 -3.078 -6.941 1.00 97.25 184 LEU A CA 1
ATOM 1473 C C . LEU A 1 184 ? 12.909 -3.180 -6.542 1.00 97.25 184 LEU A C 1
ATOM 1475 O O . LEU A 1 184 ? 13.227 -3.186 -5.355 1.00 97.25 184 LEU A O 1
ATOM 1479 N N . ASN A 1 185 ? 13.818 -3.182 -7.522 1.00 95.88 185 ASN A N 1
ATOM 1480 C CA . ASN A 1 185 ? 15.259 -3.208 -7.264 1.00 95.88 185 ASN A CA 1
ATOM 1481 C C . ASN A 1 185 ? 15.748 -1.938 -6.544 1.00 95.88 185 ASN A C 1
ATOM 1483 O O . ASN A 1 185 ? 16.619 -2.019 -5.682 1.00 95.88 185 ASN A O 1
ATOM 1487 N N . ASN A 1 186 ? 15.197 -0.769 -6.884 1.00 96.12 186 ASN A N 1
ATOM 1488 C CA . ASN A 1 186 ? 15.548 0.504 -6.251 1.00 96.12 186 ASN A CA 1
ATOM 1489 C C . ASN A 1 186 ? 15.132 0.554 -4.774 1.00 96.12 186 ASN A C 1
ATOM 1491 O O . ASN A 1 186 ? 15.777 1.250 -3.993 1.00 96.12 186 ASN A O 1
ATOM 1495 N N . TYR A 1 187 ? 14.087 -0.183 -4.388 1.00 96.00 187 TYR A N 1
ATOM 1496 C CA . TYR A 1 187 ? 13.509 -0.188 -3.041 1.00 96.00 187 TYR A CA 1
ATOM 1497 C C . TYR A 1 187 ? 13.624 -1.542 -2.335 1.00 96.00 187 TYR A C 1
ATOM 1499 O O . TYR A 1 187 ? 12.832 -1.844 -1.446 1.00 96.00 187 TYR A O 1
ATOM 1507 N N . GLN A 1 188 ? 14.620 -2.358 -2.687 1.00 95.38 188 GLN A N 1
ATOM 1508 C CA . GLN A 1 188 ? 14.791 -3.688 -2.097 1.00 95.38 188 GLN A CA 1
ATOM 1509 C C . GLN A 1 188 ? 14.861 -3.645 -0.559 1.00 95.38 188 GLN A C 1
ATOM 1511 O O . GLN A 1 188 ? 14.196 -4.434 0.104 1.00 95.38 188 GLN A O 1
ATOM 1516 N N . GLU A 1 189 ? 15.578 -2.671 0.008 1.00 94.12 189 GLU A N 1
ATOM 1517 C CA . GLU A 1 189 ? 15.679 -2.478 1.464 1.00 94.12 189 GLU A CA 1
ATOM 1518 C C . GLU A 1 189 ? 14.327 -2.100 2.102 1.00 94.12 189 GLU A C 1
ATOM 1520 O O . GLU A 1 189 ? 13.993 -2.574 3.189 1.00 94.12 189 GLU A O 1
ATOM 1525 N N . PHE A 1 190 ? 13.503 -1.313 1.393 1.00 95.19 190 PHE A N 1
ATOM 1526 C CA . PHE A 1 190 ? 12.133 -1.008 1.815 1.00 95.19 190 PHE A CA 1
ATOM 1527 C C . PHE A 1 190 ? 11.301 -2.274 1.963 1.00 95.19 190 PHE A C 1
ATOM 1529 O O . PHE A 1 190 ? 10.685 -2.484 3.008 1.00 95.19 190 PHE A O 1
ATOM 1536 N N . TYR A 1 191 ? 11.314 -3.130 0.945 1.00 96.06 191 TYR A N 1
ATOM 1537 C CA . TYR A 1 191 ? 10.579 -4.386 0.977 1.00 96.06 191 TYR A CA 1
ATOM 1538 C C . TYR A 1 191 ? 11.127 -5.348 2.027 1.00 96.06 191 TYR A C 1
ATOM 1540 O O . TYR A 1 191 ? 10.337 -5.979 2.725 1.00 96.06 191 TYR A O 1
ATOM 1548 N N . GLU A 1 192 ? 12.446 -5.409 2.204 1.00 94.44 192 GLU A N 1
ATOM 1549 C CA . GLU A 1 192 ? 13.075 -6.279 3.192 1.00 94.44 192 GLU A CA 1
ATOM 1550 C C . GLU A 1 192 ? 12.650 -5.911 4.618 1.00 94.44 192 GLU A C 1
ATOM 1552 O O . GLU A 1 192 ? 12.150 -6.772 5.350 1.00 94.44 192 GLU A O 1
ATOM 1557 N N . LEU A 1 193 ? 12.774 -4.638 5.014 1.00 92.62 193 LEU A N 1
ATOM 1558 C CA . LEU A 1 193 ? 12.397 -4.221 6.368 1.00 92.62 193 LEU A CA 1
ATOM 1559 C C . LEU A 1 193 ? 10.878 -4.209 6.564 1.00 92.62 193 LEU A C 1
ATOM 1561 O O . LEU A 1 193 ? 10.394 -4.714 7.579 1.00 92.62 193 LEU A O 1
ATOM 1565 N N . ALA A 1 194 ? 10.110 -3.686 5.597 1.00 92.38 194 ALA A N 1
ATOM 1566 C CA . ALA A 1 194 ? 8.648 -3.690 5.682 1.00 92.38 194 ALA A CA 1
ATOM 1567 C C . ALA A 1 194 ? 8.126 -5.125 5.760 1.00 92.38 194 ALA A C 1
ATOM 1569 O O . ALA A 1 194 ? 7.333 -5.450 6.637 1.00 92.38 194 ALA A O 1
ATOM 1570 N N . GLY A 1 195 ? 8.597 -5.997 4.86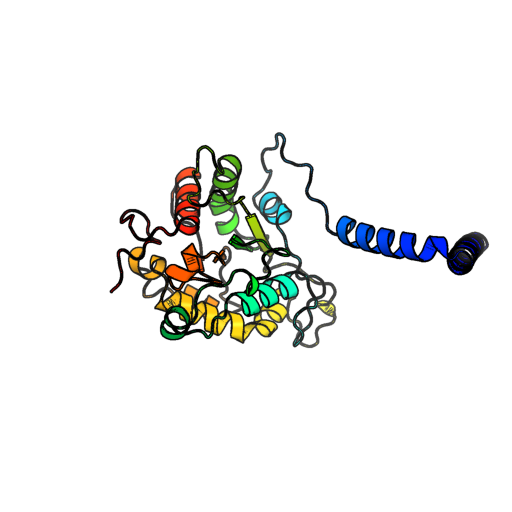9 1.00 91.12 195 GLY A N 1
ATOM 1571 C CA . GLY A 1 195 ? 8.214 -7.400 4.810 1.00 91.12 195 GLY A CA 1
ATOM 1572 C C . GLY A 1 195 ? 8.556 -8.149 6.091 1.00 91.12 195 GLY A C 1
ATOM 1573 O O . GLY A 1 195 ? 7.688 -8.843 6.614 1.00 91.12 195 GLY A O 1
ATOM 1574 N N . SER A 1 196 ? 9.759 -7.953 6.642 1.00 88.50 196 SER A N 1
ATOM 1575 C CA . SER A 1 196 ? 10.170 -8.566 7.917 1.00 88.50 196 SER A CA 1
ATOM 1576 C C . SER A 1 196 ? 9.259 -8.131 9.065 1.00 88.50 196 SER A C 1
ATOM 1578 O O . SER A 1 196 ? 8.702 -8.968 9.777 1.00 88.50 196 SER A O 1
ATOM 1580 N N . ARG A 1 197 ? 9.018 -6.822 9.197 1.00 86.19 197 ARG A N 1
ATOM 1581 C CA . ARG A 1 197 ? 8.133 -6.273 10.230 1.00 86.19 197 ARG A CA 1
ATOM 1582 C C . ARG A 1 197 ? 6.705 -6.790 10.085 1.00 86.19 197 ARG A C 1
ATOM 1584 O O . ARG A 1 197 ? 6.111 -7.251 11.056 1.00 86.19 197 ARG A O 1
ATOM 1591 N N . LEU A 1 198 ? 6.161 -6.750 8.870 1.00 87.88 198 LEU A N 1
ATOM 1592 C CA . LEU A 1 198 ? 4.812 -7.228 8.579 1.00 87.88 198 LEU A CA 1
ATOM 1593 C C . LEU A 1 198 ? 4.684 -8.723 8.878 1.00 87.88 198 LEU A C 1
ATOM 1595 O O . LEU A 1 198 ? 3.704 -9.154 9.479 1.00 87.88 198 LEU A O 1
ATOM 1599 N N . ALA A 1 199 ? 5.685 -9.514 8.502 1.00 82.69 199 ALA A N 1
ATOM 1600 C CA . ALA A 1 199 ? 5.722 -10.941 8.759 1.00 82.69 199 ALA A CA 1
ATOM 1601 C C . ALA A 1 199 ? 5.746 -11.247 10.267 1.00 82.69 199 ALA A C 1
ATOM 1603 O O . ALA A 1 199 ? 5.061 -12.167 10.711 1.00 82.69 199 ALA A O 1
ATOM 1604 N N . GLU A 1 200 ? 6.507 -10.507 11.067 1.00 79.75 200 GLU A N 1
ATOM 1605 C CA . GLU A 1 200 ? 6.708 -10.834 12.481 1.00 79.75 200 GLU A CA 1
ATOM 1606 C C . GLU A 1 200 ? 5.664 -10.219 13.417 1.00 79.75 200 GLU A C 1
ATOM 1608 O O . GLU A 1 200 ? 5.313 -10.847 14.421 1.00 79.75 200 GLU A O 1
ATOM 1613 N N . GLN A 1 201 ? 5.159 -9.026 13.089 1.00 74.94 201 GLN A N 1
ATOM 1614 C CA . GLN A 1 201 ? 4.440 -8.159 14.029 1.00 74.94 201 GLN A CA 1
ATOM 1615 C C . GLN A 1 201 ? 2.976 -7.879 13.656 1.00 74.94 201 GLN A C 1
ATOM 1617 O O . GLN A 1 201 ? 2.238 -7.353 14.493 1.00 74.94 201 GLN A O 1
ATOM 1622 N N . THR A 1 202 ? 2.516 -8.216 12.442 1.00 78.00 202 THR A N 1
ATOM 1623 C CA . THR A 1 202 ? 1.108 -7.964 12.076 1.00 78.00 202 THR A CA 1
ATOM 1624 C C . THR A 1 202 ? 0.177 -9.020 12.663 1.00 78.00 202 THR A C 1
ATOM 1626 O O . THR A 1 202 ? 0.396 -10.218 12.457 1.00 78.00 202 THR A O 1
ATOM 1629 N N . PRO A 1 203 ? -0.910 -8.630 13.355 1.00 83.06 203 PRO A N 1
ATOM 1630 C CA . PRO A 1 203 ? -1.856 -9.605 13.884 1.00 83.06 203 PRO A CA 1
ATOM 1631 C C . PRO A 1 203 ? -2.608 -10.337 12.791 1.00 83.06 203 PRO A C 1
ATOM 1633 O O . PRO A 1 203 ? -2.941 -11.499 12.986 1.00 83.06 203 PRO A O 1
ATOM 1636 N N . TYR A 1 204 ? -2.861 -9.699 11.643 1.00 86.00 204 TYR A N 1
ATOM 1637 C CA . TYR A 1 204 ? -3.628 -10.335 10.577 1.00 86.00 204 TYR A CA 1
ATOM 1638 C C . TYR A 1 204 ? -3.007 -11.656 10.136 1.00 86.00 204 TYR A C 1
ATOM 1640 O O . TYR A 1 204 ? -3.727 -12.644 9.997 1.00 86.00 204 TYR A O 1
ATOM 1648 N N . ARG A 1 205 ? -1.674 -11.709 9.993 1.00 82.75 205 ARG A N 1
ATOM 1649 C CA . ARG A 1 205 ? -0.973 -12.945 9.635 1.00 82.75 205 ARG A CA 1
ATOM 1650 C C . ARG A 1 205 ? -1.302 -14.076 10.610 1.00 82.75 205 ARG A C 1
ATOM 1652 O O . ARG A 1 205 ? -1.663 -15.164 10.171 1.00 82.75 205 ARG A O 1
ATOM 1659 N N . TYR A 1 206 ? -1.216 -13.815 11.911 1.00 79.75 206 TYR A N 1
ATOM 1660 C CA . TYR A 1 206 ? -1.480 -14.815 12.946 1.00 79.75 206 TYR A CA 1
ATOM 1661 C C . TYR A 1 206 ? -2.972 -15.156 13.048 1.00 79.75 206 TYR A C 1
ATOM 1663 O O . TYR A 1 206 ? -3.354 -16.325 13.033 1.00 79.75 206 TYR A O 1
ATOM 1671 N N . ASN A 1 207 ? -3.833 -14.142 13.072 1.00 82.31 207 ASN A N 1
ATOM 1672 C CA . ASN A 1 207 ? -5.273 -14.279 13.293 1.00 82.31 207 ASN A CA 1
ATOM 1673 C C . ASN A 1 207 ? -5.978 -14.963 12.127 1.00 82.31 207 ASN A C 1
ATOM 1675 O O . ASN A 1 207 ? -6.899 -15.751 12.329 1.00 82.31 207 ASN A O 1
ATOM 1679 N N . ALA A 1 208 ? -5.517 -14.706 10.904 1.00 80.50 208 ALA A N 1
ATOM 1680 C CA . ALA A 1 208 ? -5.974 -15.410 9.715 1.00 80.50 208 ALA A CA 1
ATOM 1681 C C . ALA A 1 208 ? -5.235 -16.745 9.489 1.00 80.50 208 ALA A C 1
ATOM 1683 O O . ALA A 1 208 ? -5.483 -17.408 8.484 1.00 80.50 208 ALA A O 1
ATOM 1684 N N . SER A 1 209 ? -4.360 -17.164 10.417 1.00 78.88 209 SER A N 1
ATOM 1685 C CA . SER A 1 209 ? -3.598 -18.422 10.356 1.00 78.88 209 SER A CA 1
ATOM 1686 C C . SER A 1 209 ? -2.762 -18.567 9.074 1.00 78.88 209 SER A C 1
ATOM 1688 O O . SER A 1 209 ? -2.732 -19.620 8.438 1.00 78.88 209 SER A O 1
ATOM 1690 N N . LEU A 1 210 ? -2.067 -17.494 8.689 1.00 77.56 210 LEU A N 1
ATOM 1691 C CA . LEU A 1 210 ? -1.258 -17.375 7.469 1.00 77.56 210 LEU A CA 1
ATOM 1692 C C . LEU A 1 210 ? 0.240 -17.649 7.711 1.00 77.56 210 LEU A C 1
ATOM 1694 O O . LEU A 1 210 ? 1.090 -17.190 6.944 1.00 77.56 210 LEU A O 1
ATOM 1698 N N . ASP A 1 211 ? 0.588 -18.384 8.769 1.00 59.56 211 ASP A N 1
ATOM 1699 C CA . ASP A 1 211 ? 1.970 -18.566 9.246 1.00 59.56 211 ASP A CA 1
ATOM 1700 C C . ASP A 1 211 ? 2.943 -19.138 8.194 1.00 59.56 211 ASP A C 1
ATOM 1702 O O . ASP A 1 211 ? 4.142 -18.880 8.274 1.00 59.56 211 ASP A O 1
ATOM 1706 N N . SER A 1 212 ? 2.455 -19.818 7.152 1.00 57.78 212 SER A N 1
ATOM 1707 C CA . SER A 1 212 ? 3.268 -20.377 6.057 1.00 57.78 212 SER A CA 1
ATOM 1708 C C . SER A 1 212 ? 3.090 -19.675 4.703 1.00 57.78 212 SER A C 1
ATOM 1710 O O . SER A 1 212 ? 3.358 -20.274 3.662 1.00 57.78 212 SER A O 1
ATOM 1712 N N . SER A 1 213 ? 2.574 -18.446 4.682 1.00 68.88 213 SER A N 1
ATOM 1713 C CA . SER A 1 213 ? 2.338 -17.716 3.436 1.00 68.88 213 SER A CA 1
ATOM 1714 C C . SER A 1 213 ? 3.665 -17.339 2.756 1.00 68.88 213 SER A C 1
ATOM 1716 O O . SER A 1 213 ? 4.398 -16.468 3.224 1.00 68.88 213 SER A O 1
ATOM 1718 N N . THR A 1 214 ? 3.955 -17.982 1.617 1.00 84.81 214 THR A N 1
ATOM 1719 C CA . THR A 1 214 ? 5.071 -17.627 0.720 1.00 84.81 214 THR A CA 1
ATOM 1720 C C . THR A 1 214 ? 4.965 -16.197 0.203 1.00 84.81 214 THR A C 1
ATOM 1722 O O . THR A 1 214 ? 5.966 -15.622 -0.207 1.00 84.81 214 THR A O 1
ATOM 1725 N N . ASP A 1 215 ? 3.772 -15.603 0.249 1.00 90.12 215 ASP A N 1
ATOM 1726 C CA . ASP A 1 215 ? 3.521 -14.263 -0.271 1.00 90.12 215 ASP A CA 1
ATOM 1727 C C . ASP A 1 215 ? 4.204 -13.180 0.572 1.00 90.12 215 ASP A C 1
ATOM 1729 O O . ASP A 1 215 ? 4.732 -12.229 0.002 1.00 90.12 215 ASP A O 1
ATOM 1733 N N . TYR A 1 216 ? 4.308 -13.357 1.899 1.00 90.62 216 TYR A N 1
ATOM 1734 C CA . TYR A 1 216 ? 5.126 -12.463 2.734 1.00 90.62 216 TYR A CA 1
ATOM 1735 C C . TYR A 1 216 ? 6.598 -12.526 2.332 1.00 90.62 216 TYR A C 1
ATOM 1737 O O . TYR A 1 216 ? 7.247 -11.491 2.244 1.00 90.62 216 TYR A O 1
ATOM 1745 N N . THR A 1 217 ? 7.117 -13.721 2.038 1.00 91.62 217 THR A N 1
ATOM 1746 C CA . THR A 1 217 ? 8.500 -13.897 1.576 1.00 91.62 217 THR A CA 1
ATOM 1747 C C . THR A 1 217 ? 8.713 -13.287 0.191 1.00 91.62 217 THR A C 1
ATOM 1749 O O . THR A 1 217 ? 9.722 -12.624 -0.030 1.00 91.62 217 THR A O 1
ATOM 1752 N N . TYR A 1 218 ? 7.769 -13.460 -0.738 1.00 94.56 218 TYR A N 1
ATOM 1753 C CA . TYR A 1 218 ? 7.841 -12.826 -2.057 1.00 94.56 218 TYR A CA 1
ATOM 1754 C C . TYR A 1 218 ? 7.796 -11.303 -1.957 1.00 94.56 218 TYR A C 1
ATOM 1756 O O . TYR A 1 218 ? 8.568 -10.629 -2.634 1.00 94.56 218 TYR A O 1
ATOM 1764 N N . PHE A 1 219 ? 6.947 -10.760 -1.082 1.00 95.12 219 PHE A N 1
ATOM 1765 C CA . PHE A 1 219 ? 6.904 -9.329 -0.810 1.00 95.12 219 PHE A CA 1
ATOM 1766 C C . PHE A 1 219 ? 8.209 -8.834 -0.186 1.00 95.12 219 PHE A C 1
ATOM 1768 O O . PHE A 1 219 ? 8.787 -7.888 -0.702 1.00 95.12 219 PHE A O 1
ATOM 1775 N N . GLN A 1 220 ? 8.697 -9.499 0.866 1.00 94.62 220 GLN A N 1
ATOM 1776 C CA . GLN A 1 220 ? 9.933 -9.145 1.568 1.00 94.62 220 GLN A CA 1
ATOM 1777 C C . GLN A 1 220 ? 11.143 -9.114 0.631 1.00 94.62 220 GLN A C 1
ATOM 1779 O O . GLN A 1 220 ? 11.971 -8.216 0.709 1.00 94.62 220 GLN A O 1
ATOM 1784 N N . ASN A 1 221 ? 11.228 -10.079 -0.282 1.00 95.25 221 ASN A N 1
ATOM 1785 C CA . ASN A 1 221 ? 12.337 -10.180 -1.225 1.00 95.25 221 ASN A CA 1
ATOM 1786 C C . ASN A 1 221 ? 12.167 -9.295 -2.467 1.00 95.25 221 ASN A C 1
ATOM 1788 O O . ASN A 1 221 ? 13.000 -9.382 -3.368 1.00 95.25 221 ASN A O 1
ATOM 1792 N N . ALA A 1 222 ? 11.085 -8.509 -2.551 1.00 95.75 222 ALA A N 1
ATOM 1793 C CA . ALA A 1 222 ? 10.693 -7.790 -3.761 1.00 95.75 222 ALA A CA 1
ATOM 1794 C C . ALA A 1 222 ? 10.743 -8.702 -5.008 1.00 95.75 222 ALA A C 1
ATOM 1796 O O . ALA A 1 222 ? 11.262 -8.331 -6.062 1.00 95.75 222 ALA A O 1
ATOM 1797 N N . ASP A 1 223 ? 10.257 -9.942 -4.870 1.00 95.56 223 ASP A N 1
ATOM 1798 C CA . ASP A 1 223 ? 10.420 -10.990 -5.877 1.00 95.56 223 ASP A CA 1
ATOM 1799 C C . ASP A 1 223 ? 9.597 -10.662 -7.123 1.00 95.56 223 ASP A C 1
ATOM 1801 O O . ASP A 1 223 ? 8.408 -10.954 -7.185 1.00 95.56 223 ASP A O 1
ATOM 1805 N N . ILE A 1 224 ? 10.243 -10.099 -8.143 1.00 93.50 224 ILE A N 1
ATOM 1806 C CA . ILE A 1 224 ? 9.596 -9.685 -9.395 1.00 93.50 224 ILE A CA 1
ATOM 1807 C C . ILE A 1 224 ? 8.790 -10.801 -10.075 1.00 93.50 224 ILE A C 1
ATOM 1809 O O . ILE A 1 224 ? 7.794 -10.523 -10.737 1.00 93.50 224 ILE A O 1
ATOM 1813 N N . THR A 1 225 ? 9.200 -12.064 -9.924 1.00 93.12 225 THR A N 1
ATOM 1814 C CA . THR A 1 225 ? 8.537 -13.192 -10.594 1.00 93.12 225 THR A CA 1
ATOM 1815 C C . THR A 1 225 ? 7.269 -13.598 -9.856 1.00 93.12 225 THR A C 1
ATOM 1817 O O . THR A 1 225 ? 6.285 -13.995 -10.480 1.00 93.12 225 THR A O 1
ATOM 1820 N N . ASN A 1 226 ? 7.294 -13.510 -8.527 1.00 94.31 226 ASN A N 1
ATOM 1821 C CA . ASN A 1 226 ? 6.227 -14.011 -7.666 1.00 94.31 226 ASN A CA 1
ATOM 1822 C C . ASN A 1 226 ? 5.436 -12.906 -6.952 1.00 94.31 226 ASN A C 1
ATOM 1824 O O . ASN A 1 226 ? 4.511 -13.224 -6.197 1.00 94.31 226 ASN A O 1
ATOM 1828 N N . PHE A 1 227 ? 5.761 -11.631 -7.196 1.00 94.00 227 PHE A N 1
ATOM 1829 C CA . PHE A 1 227 ? 5.094 -10.485 -6.588 1.00 94.00 227 PHE A CA 1
ATOM 1830 C C . PHE A 1 227 ? 3.592 -10.553 -6.863 1.00 94.00 227 PHE A C 1
ATOM 1832 O O . PHE A 1 227 ? 3.142 -10.571 -8.012 1.00 94.00 227 PHE A O 1
ATOM 1839 N N . LYS A 1 228 ? 2.792 -10.614 -5.798 1.00 93.25 228 LYS A N 1
ATOM 1840 C CA . LYS A 1 228 ? 1.350 -10.801 -5.930 1.00 93.25 228 LYS A CA 1
ATOM 1841 C C . LYS A 1 228 ? 0.662 -9.505 -6.327 1.00 93.25 228 LYS A C 1
ATOM 1843 O O . LYS A 1 228 ? 0.864 -8.453 -5.726 1.00 93.25 228 LYS A O 1
ATOM 1848 N N . THR A 1 229 ? -0.244 -9.614 -7.288 1.00 94.12 229 THR A N 1
ATOM 1849 C CA . THR A 1 229 ? -1.275 -8.609 -7.539 1.00 94.12 229 THR A CA 1
ATOM 1850 C C . THR A 1 229 ? -2.651 -9.262 -7.382 1.00 94.12 229 THR A C 1
ATOM 1852 O O . THR A 1 229 ? -2.896 -10.300 -8.005 1.00 94.12 229 THR A O 1
ATOM 1855 N N . PRO A 1 230 ? -3.563 -8.688 -6.582 1.00 95.44 230 PRO A N 1
ATOM 1856 C CA . PRO A 1 230 ? -3.389 -7.454 -5.830 1.00 95.44 230 PRO A CA 1
ATOM 1857 C C . PRO A 1 230 ? -2.541 -7.645 -4.560 1.00 95.44 230 PRO A C 1
ATOM 1859 O O . PRO A 1 230 ? -2.665 -8.663 -3.884 1.00 95.44 230 PRO A O 1
ATOM 1862 N N . THR A 1 231 ? -1.747 -6.634 -4.207 1.00 96.94 231 THR A N 1
ATOM 1863 C CA . THR A 1 231 ? -1.172 -6.480 -2.858 1.00 96.94 231 THR A CA 1
ATOM 1864 C C . THR A 1 231 ? -1.663 -5.160 -2.284 1.00 96.94 231 THR A C 1
ATOM 1866 O O . THR A 1 231 ? -1.471 -4.118 -2.902 1.00 96.94 231 THR A O 1
ATOM 1869 N N . VAL A 1 232 ? -2.316 -5.192 -1.126 1.00 97.75 232 VAL A N 1
ATOM 1870 C CA . VAL A 1 232 ? -2.866 -4.022 -0.431 1.00 97.75 232 VAL A CA 1
ATOM 1871 C C . VAL A 1 232 ? -2.015 -3.756 0.798 1.00 97.75 232 VAL A C 1
ATOM 1873 O O . VAL A 1 232 ? -1.937 -4.608 1.674 1.00 97.75 232 VAL A O 1
ATOM 1876 N N . LEU A 1 233 ? -1.423 -2.573 0.883 1.00 97.19 233 LEU A N 1
ATOM 1877 C CA . LEU A 1 233 ? -0.777 -2.058 2.082 1.00 97.19 233 LEU A CA 1
ATOM 1878 C C . LEU A 1 233 ? -1.688 -1.031 2.745 1.00 97.19 233 LEU A C 1
ATOM 1880 O O . LEU A 1 233 ? -2.286 -0.201 2.057 1.00 97.19 233 LEU A O 1
ATOM 1884 N N . LEU A 1 234 ? -1.745 -1.051 4.072 1.00 96.25 234 LEU A N 1
ATOM 1885 C CA . LEU A 1 234 ? -2.195 0.095 4.853 1.00 96.25 234 LEU A CA 1
ATOM 1886 C C . LEU A 1 234 ? -0.962 0.853 5.319 1.00 96.25 234 LEU A C 1
ATOM 1888 O O . LEU A 1 234 ? -0.086 0.276 5.962 1.00 96.25 234 LEU A O 1
ATOM 1892 N N . VAL A 1 235 ? -0.927 2.142 5.011 1.00 95.94 235 VAL A N 1
ATOM 1893 C CA . VAL A 1 235 ? 0.049 3.075 5.560 1.00 95.94 235 VAL A CA 1
ATOM 1894 C C . VAL A 1 235 ? -0.658 3.954 6.579 1.00 95.94 235 VAL A C 1
ATOM 1896 O O . VAL A 1 235 ? -1.698 4.534 6.261 1.00 95.94 235 VAL A O 1
ATOM 1899 N N . ASP A 1 236 ? -0.116 4.042 7.790 1.00 93.88 236 ASP A N 1
ATOM 1900 C CA . ASP A 1 236 ? -0.703 4.807 8.886 1.00 93.88 236 ASP A CA 1
ATOM 1901 C C . ASP A 1 236 ? 0.368 5.488 9.752 1.00 93.88 236 ASP A C 1
ATOM 1903 O O . ASP A 1 236 ? 1.147 4.837 10.447 1.00 93.88 236 ASP A O 1
ATOM 1907 N N . TYR A 1 237 ? 0.389 6.819 9.729 1.00 93.06 237 TYR A N 1
ATOM 1908 C CA . TYR A 1 237 ? 1.274 7.666 10.535 1.00 93.06 237 TYR A CA 1
ATOM 1909 C C . TYR A 1 237 ? 0.597 8.250 11.776 1.00 93.06 237 TYR A C 1
ATOM 1911 O O . TYR A 1 237 ? 1.146 9.132 12.442 1.00 93.06 237 TYR A O 1
ATOM 1919 N N . SER A 1 238 ? -0.614 7.796 12.085 1.00 90.88 238 SER A N 1
ATOM 1920 C CA . SER A 1 238 ? -1.371 8.321 13.206 1.00 90.88 238 SER A CA 1
ATOM 1921 C C . SER A 1 238 ? -0.738 8.005 14.553 1.00 90.88 238 SER A C 1
ATOM 1923 O O . SER A 1 238 ? -0.013 7.021 14.747 1.00 90.88 238 SER A O 1
ATOM 1925 N N . LYS A 1 239 ? -1.095 8.832 15.536 1.00 88.69 239 LYS A N 1
ATOM 1926 C CA . LYS A 1 239 ? -0.797 8.568 16.943 1.00 88.69 239 LYS A CA 1
ATOM 1927 C C . LYS A 1 239 ? -1.365 7.222 17.400 1.00 88.69 239 LYS A C 1
ATOM 1929 O O . LYS A 1 239 ? -0.738 6.541 18.210 1.00 88.69 239 LYS A O 1
ATOM 1934 N N . GLU A 1 240 ? -2.536 6.844 16.887 1.00 87.38 240 GLU A N 1
ATOM 1935 C CA . GLU A 1 240 ? -3.160 5.554 17.170 1.00 87.38 240 GLU A CA 1
ATOM 1936 C C . GLU A 1 240 ? -2.243 4.412 16.710 1.00 87.38 240 GLU A C 1
ATOM 1938 O O . GLU A 1 240 ? -1.796 3.629 17.548 1.00 87.38 240 GLU A O 1
ATOM 1943 N N . ALA A 1 241 ? -1.837 4.387 15.437 1.00 87.69 241 ALA A N 1
ATOM 1944 C CA . ALA A 1 241 ? -0.893 3.392 14.922 1.00 87.69 241 ALA A CA 1
ATOM 1945 C C . ALA A 1 241 ? 0.455 3.398 15.667 1.00 87.69 241 ALA A C 1
ATOM 1947 O O . ALA A 1 241 ? 1.035 2.336 15.904 1.00 87.69 241 ALA A O 1
ATOM 1948 N N . TYR A 1 242 ? 0.929 4.571 16.101 1.00 86.69 242 TYR A N 1
ATOM 1949 C CA . TYR A 1 242 ? 2.142 4.701 16.916 1.00 86.69 242 TYR A CA 1
ATOM 1950 C C . TYR A 1 242 ? 2.026 4.019 18.268 1.00 86.69 242 TYR A C 1
ATOM 1952 O O . TYR A 1 242 ? 2.895 3.233 18.642 1.00 86.69 242 TYR A O 1
ATOM 1960 N N . SER A 1 243 ? 0.924 4.253 18.981 1.00 84.06 243 SER A N 1
ATOM 1961 C CA . SER A 1 243 ? 0.655 3.580 20.255 1.00 84.06 243 SER A CA 1
ATOM 1962 C C . SER A 1 243 ? 0.558 2.058 20.106 1.00 84.06 243 SER A C 1
ATOM 1964 O O . SER A 1 243 ? 0.815 1.315 21.052 1.00 84.06 243 SER A O 1
ATOM 1966 N N . LEU A 1 244 ? 0.247 1.596 18.892 1.00 81.69 244 LEU A N 1
ATOM 1967 C CA . LEU A 1 244 ? 0.181 0.192 18.525 1.00 81.69 244 LEU A CA 1
ATOM 1968 C C . LEU A 1 244 ? 1.484 -0.354 17.931 1.00 81.69 244 LEU A C 1
ATOM 1970 O O . LEU A 1 244 ? 1.488 -1.511 17.523 1.00 81.69 244 LEU A O 1
ATOM 1974 N N . TYR A 1 245 ? 2.596 0.382 17.914 1.00 83.69 245 TYR A N 1
ATOM 1975 C CA . TYR A 1 245 ? 3.856 -0.072 17.298 1.00 83.69 245 TYR A CA 1
ATOM 1976 C C . TYR A 1 245 ? 3.694 -0.464 15.818 1.00 83.69 245 TYR A C 1
ATOM 1978 O O . TYR A 1 245 ? 4.364 -1.364 15.319 1.00 83.69 245 TYR A O 1
ATOM 1986 N N . ARG A 1 246 ? 2.786 0.207 15.095 1.00 83.31 246 ARG A N 1
ATOM 1987 C CA . ARG A 1 246 ? 2.443 -0.073 13.686 1.00 83.31 246 ARG A CA 1
ATOM 1988 C C . ARG A 1 246 ? 2.548 1.140 12.766 1.00 83.31 246 ARG A C 1
ATOM 1990 O O . ARG A 1 246 ? 2.077 1.079 11.637 1.00 83.31 246 ARG A O 1
ATOM 1997 N N . THR A 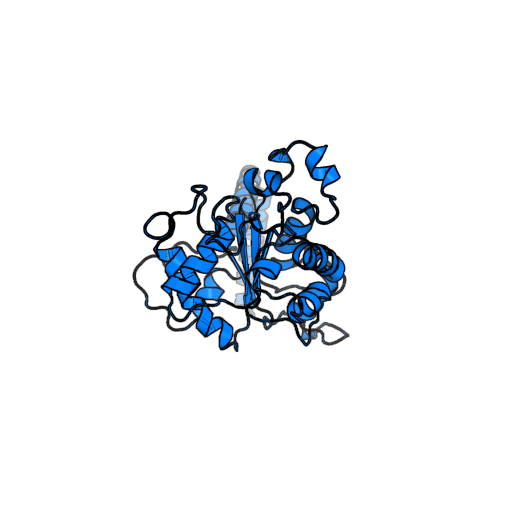1 247 ? 3.152 2.236 13.222 1.00 88.50 247 THR A N 1
ATOM 1998 C CA . THR A 1 247 ? 3.361 3.420 12.375 1.00 88.50 247 THR A CA 1
ATOM 1999 C C . THR A 1 247 ? 4.120 3.072 11.103 1.00 88.50 247 THR A C 1
ATOM 2001 O O . THR A 1 247 ? 5.096 2.320 11.165 1.00 88.50 247 THR A O 1
ATOM 2004 N N . GLY A 1 248 ? 3.699 3.655 9.984 1.00 91.44 248 GLY A N 1
ATOM 2005 C CA . GLY A 1 248 ? 4.275 3.401 8.675 1.00 91.44 248 GLY A CA 1
ATOM 2006 C C . GLY A 1 248 ? 3.475 2.373 7.899 1.00 91.44 248 GLY A C 1
ATOM 2007 O O . GLY A 1 248 ? 2.251 2.445 7.868 1.00 91.44 248 GLY A O 1
ATOM 2008 N N . VAL A 1 249 ? 4.152 1.406 7.280 1.00 92.94 249 VAL A N 1
ATOM 2009 C CA . VAL A 1 249 ? 3.486 0.250 6.665 1.00 92.94 249 VAL A CA 1
ATOM 2010 C C . VAL A 1 249 ? 2.934 -0.659 7.769 1.00 92.94 249 VAL A C 1
ATOM 2012 O O . VAL A 1 249 ? 3.661 -1.458 8.357 1.00 92.94 249 VAL A O 1
ATOM 2015 N N . SER A 1 250 ? 1.648 -0.500 8.073 1.00 91.12 250 SER A N 1
ATOM 2016 C CA . SER A 1 250 ? 1.000 -1.109 9.236 1.00 91.12 250 SER A CA 1
ATOM 2017 C C . SER A 1 250 ? 0.500 -2.522 8.986 1.00 91.12 250 SER A C 1
ATOM 2019 O O . SER A 1 250 ? 0.540 -3.341 9.894 1.00 91.12 250 SER A O 1
ATOM 2021 N N . GLU A 1 251 ? -0.026 -2.793 7.791 1.00 92.06 251 GLU A N 1
ATOM 2022 C CA . GLU A 1 251 ? -0.675 -4.063 7.448 1.00 92.06 251 GLU A CA 1
ATOM 2023 C C . GLU A 1 251 ? -0.498 -4.368 5.954 1.00 92.06 251 GLU A C 1
ATOM 2025 O O . GLU A 1 251 ? -0.386 -3.449 5.135 1.00 92.06 251 GLU A O 1
ATOM 2030 N N . VAL A 1 252 ? -0.544 -5.653 5.588 1.00 93.81 252 VAL A N 1
ATOM 2031 C CA . VAL A 1 252 ? -0.522 -6.118 4.192 1.00 93.81 252 VAL A CA 1
ATOM 2032 C C . VAL A 1 252 ? -1.541 -7.228 3.946 1.00 93.81 252 VAL A C 1
ATOM 2034 O O . VAL A 1 252 ? -1.716 -8.118 4.776 1.00 93.81 252 VAL A O 1
ATOM 2037 N N . LEU A 1 253 ? -2.185 -7.194 2.778 1.00 94.19 253 LEU A N 1
ATOM 2038 C CA . LEU A 1 253 ? -3.054 -8.248 2.259 1.00 94.19 253 LEU A CA 1
ATOM 2039 C C . LEU A 1 253 ? -2.658 -8.612 0.825 1.00 94.19 253 LEU A C 1
ATOM 2041 O O . LEU A 1 253 ? -2.559 -7.738 -0.030 1.00 94.19 253 LEU A O 1
ATOM 2045 N N . PHE A 1 254 ? -2.538 -9.904 0.523 1.00 92.31 254 PHE A N 1
ATOM 2046 C CA . PHE A 1 254 ? -2.237 -10.421 -0.826 1.00 92.31 254 PHE A CA 1
ATOM 2047 C C . PHE A 1 254 ? -3.506 -10.815 -1.610 1.00 92.31 254 PHE A C 1
ATOM 2049 O O . PHE A 1 254 ? -3.515 -11.725 -2.437 1.00 92.31 254 PHE A O 1
ATOM 2056 N N . GLY A 1 255 ? -4.620 -10.157 -1.280 1.00 88.62 255 GLY A N 1
ATOM 2057 C CA . GLY A 1 255 ? -5.975 -10.471 -1.725 1.00 88.62 255 GLY A CA 1
ATOM 2058 C C . GLY A 1 255 ? -6.997 -10.154 -0.632 1.00 88.62 255 GLY A C 1
ATOM 2059 O O . GLY A 1 255 ? -6.627 -9.917 0.513 1.00 88.62 255 GLY A O 1
ATOM 2060 N N . LEU A 1 256 ? -8.289 -10.151 -0.970 1.00 86.56 256 LEU A N 1
ATOM 2061 C CA . LEU A 1 256 ? -9.362 -9.974 0.015 1.00 86.56 256 LEU A CA 1
ATOM 2062 C C . LEU A 1 256 ? -10.174 -11.256 0.141 1.00 86.56 256 LEU A C 1
ATOM 2064 O O . LEU A 1 256 ? -10.626 -11.813 -0.863 1.00 86.56 256 LEU A O 1
ATOM 2068 N N . THR A 1 257 ? -10.396 -11.687 1.378 1.00 86.12 257 THR A N 1
ATOM 2069 C CA . THR A 1 257 ? -11.367 -12.734 1.695 1.00 86.12 257 THR A CA 1
ATOM 2070 C C . THR A 1 257 ? -12.785 -12.147 1.718 1.00 86.12 257 THR A C 1
ATOM 2072 O O . THR A 1 257 ? -12.980 -10.930 1.744 1.00 86.12 257 THR A O 1
ATOM 2075 N N . GLY A 1 258 ? -13.792 -13.019 1.650 1.00 86.19 258 GLY A N 1
ATOM 2076 C CA . GLY A 1 258 ? -15.201 -12.630 1.560 1.00 86.19 258 GLY A CA 1
ATOM 2077 C C . GLY A 1 258 ? -15.813 -12.919 0.190 1.00 86.19 258 GLY A C 1
ATOM 2078 O O . GLY A 1 258 ? -15.181 -12.791 -0.860 1.00 86.19 258 GLY A O 1
ATOM 2079 N N . THR A 1 259 ? -17.072 -13.333 0.205 1.00 90.88 259 THR A N 1
ATOM 2080 C CA . THR A 1 259 ? -17.860 -13.706 -0.974 1.00 90.88 259 THR A CA 1
ATOM 2081 C C . THR A 1 259 ? -18.566 -12.503 -1.589 1.00 90.88 259 THR A C 1
ATOM 2083 O O . THR A 1 259 ? -18.695 -12.411 -2.811 1.00 90.88 259 THR A O 1
ATOM 2086 N N . THR A 1 260 ? -18.976 -11.540 -0.759 1.00 94.44 260 THR A N 1
ATOM 2087 C CA . THR A 1 260 ? -19.704 -10.348 -1.204 1.00 94.44 260 THR A CA 1
ATOM 2088 C C . THR A 1 260 ? -18.817 -9.104 -1.228 1.00 94.44 260 THR A C 1
ATOM 2090 O O . THR A 1 260 ? -17.784 -9.021 -0.562 1.00 94.44 260 THR A O 1
ATOM 2093 N N . LYS A 1 261 ? -19.244 -8.084 -1.982 1.00 94.88 261 LYS A N 1
ATOM 2094 C CA . LYS A 1 261 ? -18.587 -6.767 -1.982 1.00 94.88 261 LYS A CA 1
ATOM 2095 C C . LYS A 1 261 ? -18.583 -6.108 -0.594 1.00 94.88 261 LYS A C 1
ATOM 2097 O O . LYS A 1 261 ? -17.626 -5.427 -0.256 1.00 94.88 261 LYS A O 1
ATOM 2102 N N . TYR A 1 262 ? -19.612 -6.360 0.219 1.00 95.25 262 TYR A N 1
ATOM 2103 C CA . TYR A 1 262 ? -19.728 -5.821 1.575 1.00 95.25 262 TYR A CA 1
ATOM 2104 C C . TYR A 1 262 ? -18.775 -6.507 2.553 1.00 95.25 262 TYR A C 1
ATOM 2106 O O . TYR A 1 262 ? -18.161 -5.827 3.362 1.00 95.25 262 TYR A O 1
ATOM 2114 N N . GLU A 1 263 ? -18.598 -7.826 2.449 1.00 94.44 263 GLU A N 1
ATOM 2115 C CA . GLU A 1 263 ? -17.626 -8.564 3.271 1.00 94.44 263 GLU A CA 1
ATOM 2116 C C . GLU A 1 263 ? -16.193 -8.105 2.980 1.00 94.44 263 GLU A C 1
ATOM 2118 O O . GLU A 1 263 ? -15.437 -7.824 3.906 1.00 94.44 263 GLU A O 1
ATOM 2123 N N . LYS A 1 264 ? -15.848 -7.929 1.699 1.00 95.44 264 LYS A N 1
ATOM 2124 C CA . LYS A 1 264 ? -14.545 -7.386 1.282 1.00 95.44 264 LYS A CA 1
ATOM 2125 C C . LYS A 1 264 ? -14.336 -5.948 1.764 1.00 95.44 264 LYS A C 1
ATOM 2127 O O . LYS A 1 264 ? -13.267 -5.621 2.269 1.00 95.44 264 LYS A O 1
ATOM 2132 N N . ALA A 1 265 ? -15.356 -5.096 1.628 1.00 96.25 265 ALA A N 1
ATOM 2133 C CA . ALA A 1 265 ? -15.328 -3.727 2.142 1.00 96.25 265 ALA A CA 1
ATOM 2134 C C . ALA A 1 265 ? -15.160 -3.696 3.668 1.00 96.25 265 ALA A C 1
ATOM 2136 O O . ALA A 1 265 ? -14.401 -2.884 4.187 1.00 96.25 265 ALA A O 1
ATOM 2137 N N . ASN A 1 266 ? -15.821 -4.610 4.382 1.00 94.38 266 ASN A N 1
ATOM 2138 C CA . ASN A 1 266 ? -15.700 -4.724 5.828 1.00 94.38 266 ASN A CA 1
ATOM 2139 C C . ASN A 1 266 ? -14.301 -5.186 6.249 1.00 94.38 266 ASN A C 1
ATOM 2141 O O . ASN A 1 266 ? -13.761 -4.630 7.194 1.00 94.38 266 ASN A O 1
ATOM 2145 N N . LEU A 1 267 ? -13.683 -6.133 5.533 1.00 94.25 267 LEU A N 1
ATOM 2146 C CA . LEU A 1 267 ? -12.295 -6.529 5.791 1.00 94.25 267 LEU A CA 1
ATOM 2147 C C . LEU A 1 267 ? -11.332 -5.344 5.615 1.00 94.25 267 LEU A C 1
ATOM 2149 O O . LEU A 1 267 ? -10.471 -5.118 6.458 1.00 94.25 267 LEU A O 1
ATOM 2153 N N . LEU A 1 268 ? -11.506 -4.551 4.553 1.00 96.31 268 LEU A N 1
ATOM 2154 C CA . LEU A 1 268 ? -10.724 -3.331 4.330 1.00 96.31 268 LEU A CA 1
ATOM 2155 C C . LEU A 1 268 ? -10.973 -2.270 5.417 1.00 96.31 268 LEU A C 1
ATOM 2157 O O . LEU A 1 268 ? -10.032 -1.614 5.859 1.00 96.31 268 LEU A O 1
ATOM 2161 N N . LEU A 1 269 ? -12.216 -2.108 5.884 1.00 95.00 269 LEU A N 1
ATOM 2162 C CA . LEU A 1 269 ? -12.531 -1.221 7.009 1.00 95.00 269 LEU A CA 1
ATOM 2163 C C . LEU A 1 269 ? -11.886 -1.718 8.310 1.00 95.00 269 LEU A C 1
ATOM 2165 O O . LEU A 1 269 ? -11.360 -0.922 9.080 1.00 95.00 269 LEU A O 1
ATOM 2169 N N . GLN A 1 270 ? -11.918 -3.025 8.5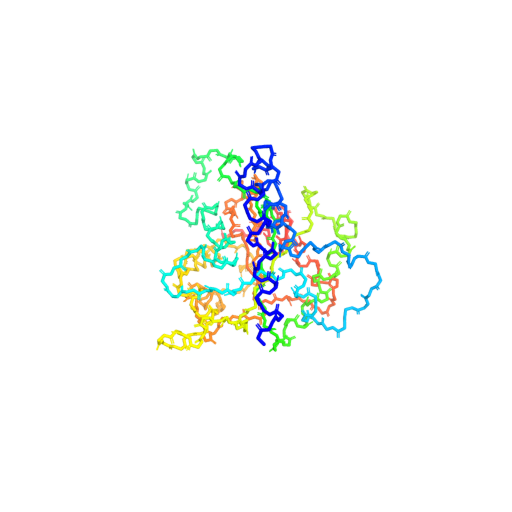59 1.00 93.12 270 GLN A N 1
ATOM 2170 C CA . GLN A 1 270 ? -11.281 -3.651 9.714 1.00 93.12 270 GLN A CA 1
ATOM 2171 C C . GLN A 1 270 ? -9.761 -3.458 9.682 1.00 93.12 270 GLN A C 1
ATOM 2173 O O . GLN A 1 270 ? -9.189 -3.118 10.719 1.00 93.12 270 GLN A O 1
ATOM 2178 N N . MET A 1 271 ? -9.144 -3.585 8.499 1.00 93.50 271 MET A N 1
ATOM 2179 C CA . MET A 1 271 ? -7.735 -3.258 8.259 1.00 93.50 271 MET A CA 1
ATOM 2180 C C . MET A 1 271 ? -7.462 -1.799 8.607 1.00 93.50 271 MET A C 1
ATOM 2182 O O . MET A 1 271 ? -6.556 -1.525 9.383 1.00 93.50 271 MET A O 1
ATOM 2186 N N . TRP A 1 272 ? -8.280 -0.870 8.093 1.00 94.00 272 TRP A N 1
ATOM 2187 C CA . TRP A 1 272 ? -8.147 0.555 8.392 1.00 94.00 272 TRP A CA 1
ATOM 2188 C C . TRP A 1 272 ? -8.258 0.836 9.887 1.00 94.00 272 TRP A C 1
ATOM 2190 O O . TRP A 1 272 ? -7.418 1.524 10.446 1.00 94.00 272 TRP A O 1
ATOM 2200 N N . ASN A 1 273 ? -9.287 0.325 10.553 1.00 90.19 273 ASN A N 1
ATOM 2201 C CA . ASN A 1 273 ? -9.545 0.664 11.947 1.00 90.19 273 ASN A CA 1
ATOM 2202 C C . ASN A 1 273 ? -8.547 -0.006 12.912 1.00 90.19 273 ASN A C 1
ATOM 2204 O O . ASN A 1 273 ? -8.327 0.542 13.988 1.00 90.19 273 ASN A O 1
ATOM 2208 N N . HIS A 1 274 ? -7.994 -1.177 12.552 1.00 77.88 274 HIS A N 1
ATOM 2209 C CA . HIS A 1 274 ? -7.021 -1.992 13.307 1.00 77.88 274 HIS A CA 1
ATOM 2210 C C . HIS A 1 274 ? -7.125 -1.912 14.845 1.00 77.88 274 HIS A C 1
ATOM 2212 O O . HIS A 1 274 ? -6.135 -1.791 15.562 1.00 77.88 274 HIS A O 1
ATOM 2218 N N . THR A 1 275 ? -8.353 -1.966 15.365 1.00 69.06 275 THR A N 1
ATOM 2219 C CA . THR A 1 275 ? -8.672 -1.699 16.772 1.00 69.06 275 THR A CA 1
ATOM 2220 C C . THR A 1 275 ? -8.148 -2.787 17.704 1.00 69.06 275 THR A C 1
ATOM 2222 O O . THR A 1 275 ? -8.405 -3.970 17.485 1.00 69.06 275 THR A O 1
ATOM 2225 N N . ASP A 1 276 ? -7.522 -2.395 18.810 1.00 65.88 276 ASP A N 1
ATOM 2226 C CA . ASP A 1 276 ? -6.875 -3.311 19.765 1.00 65.88 276 ASP A CA 1
ATOM 2227 C C . ASP A 1 276 ? -7.814 -4.205 20.588 1.00 65.88 276 ASP A C 1
ATOM 2229 O O . ASP A 1 276 ? -7.374 -5.216 21.127 1.00 65.88 276 ASP A O 1
ATOM 2233 N N . SER A 1 277 ? -9.095 -3.854 20.694 1.00 66.88 277 SER A N 1
ATOM 2234 C CA . SER A 1 277 ? -10.042 -4.490 21.622 1.00 66.88 277 SER A CA 1
ATOM 2235 C C . SER A 1 277 ? -11.211 -5.217 20.954 1.00 66.88 277 SER A C 1
ATOM 2237 O O . SER A 1 277 ? -12.114 -5.670 21.657 1.00 66.88 277 SER A O 1
ATOM 2239 N N . ASP A 1 278 ? -11.211 -5.338 19.624 1.00 73.50 278 ASP A N 1
ATOM 2240 C CA . ASP A 1 278 ? -12.254 -6.055 18.886 1.00 73.50 278 ASP A CA 1
ATOM 2241 C C . ASP A 1 278 ? -11.770 -7.458 18.477 1.00 73.50 278 ASP A C 1
ATOM 2243 O O . ASP A 1 278 ? -11.073 -7.586 17.469 1.00 73.50 278 ASP A O 1
ATOM 2247 N N . PRO A 1 279 ? -12.157 -8.527 19.201 1.00 69.38 279 PRO A N 1
ATOM 2248 C CA . PRO A 1 279 ? -11.740 -9.889 18.877 1.00 69.38 279 PRO A CA 1
ATOM 2249 C C . PRO A 1 279 ? -12.346 -10.412 17.564 1.00 69.38 279 PRO A C 1
ATOM 2251 O O . PRO A 1 279 ? -11.897 -11.433 17.053 1.00 69.38 279 PRO A O 1
ATOM 2254 N N . ALA A 1 280 ? -13.360 -9.745 16.999 1.00 77.44 280 ALA A N 1
ATOM 2255 C CA . ALA A 1 280 ? -13.888 -10.079 15.678 1.00 77.44 280 ALA A CA 1
ATOM 2256 C C . ALA A 1 280 ? -13.107 -9.397 14.539 1.00 77.44 280 ALA A C 1
ATOM 2258 O O . ALA A 1 280 ? -13.301 -9.744 13.370 1.00 77.44 280 ALA A O 1
ATOM 2259 N N . ASN A 1 281 ? -12.234 -8.434 14.857 1.00 83.38 281 ASN A N 1
ATOM 2260 C CA . ASN A 1 281 ? -11.368 -7.778 13.892 1.00 83.38 281 ASN A CA 1
ATOM 2261 C C . ASN A 1 281 ? -10.066 -8.590 13.735 1.00 83.38 281 ASN A C 1
ATOM 2263 O O . ASN A 1 281 ? -9.253 -8.625 14.662 1.00 83.38 281 ASN A O 1
ATOM 2267 N N . PRO A 1 282 ? -9.803 -9.200 12.561 1.00 86.19 282 PRO A N 1
ATOM 2268 C CA . PRO A 1 282 ? -8.600 -10.003 12.362 1.00 86.19 282 PRO A CA 1
ATOM 2269 C C . PRO A 1 282 ? -7.306 -9.169 12.415 1.00 86.19 282 PRO A C 1
ATOM 2271 O O . PRO A 1 282 ? -6.230 -9.738 12.545 1.00 86.19 282 PRO A O 1
ATOM 2274 N N . PHE A 1 283 ? -7.385 -7.836 12.388 1.00 88.12 283 PHE A N 1
ATOM 2275 C CA . PHE A 1 283 ? -6.251 -6.916 12.541 1.00 88.12 283 PHE A CA 1
ATOM 2276 C C . PHE A 1 283 ? -6.040 -6.446 13.995 1.00 88.12 283 PHE A C 1
ATOM 2278 O O . PHE A 1 283 ? -5.178 -5.605 14.261 1.00 88.12 283 PHE A O 1
ATOM 2285 N N . SER A 1 284 ? -6.812 -6.957 14.958 1.00 81.44 284 SER A N 1
ATOM 2286 C CA . SER A 1 284 ? -6.687 -6.589 16.372 1.00 81.44 284 SER A CA 1
ATOM 2287 C C . SER A 1 284 ? -5.456 -7.204 17.050 1.00 81.44 284 SER A C 1
ATOM 2289 O O . SER A 1 284 ? -5.149 -8.377 16.826 1.00 81.44 284 SER A O 1
ATOM 2291 N N . LYS A 1 285 ? -4.780 -6.449 17.941 1.00 67.31 285 LYS A N 1
ATOM 2292 C CA . LYS A 1 285 ? -3.736 -6.998 18.839 1.00 67.31 285 LYS A CA 1
ATOM 2293 C C . LYS A 1 285 ? -4.268 -7.960 19.890 1.00 67.31 285 LYS A C 1
ATOM 2295 O O . LYS A 1 285 ? -3.444 -8.597 20.539 1.00 67.31 285 LYS A O 1
ATOM 2300 N N . SER A 1 286 ? -5.585 -8.082 20.089 1.00 52.22 286 SER A N 1
ATOM 2301 C CA . SER A 1 286 ? -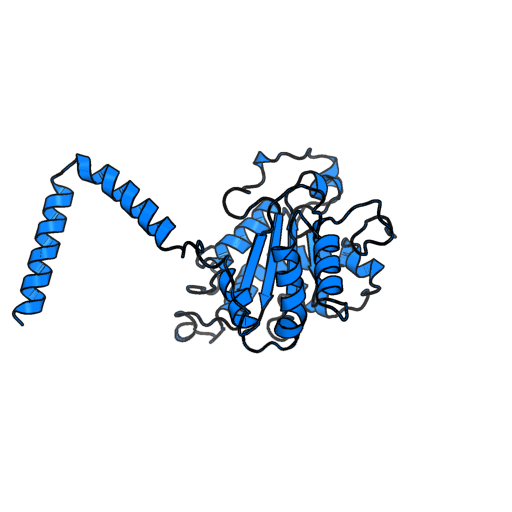6.158 -8.947 21.136 1.00 52.22 286 SER A CA 1
ATOM 2302 C C . SER A 1 286 ? -5.713 -10.417 21.046 1.00 52.22 286 SER A C 1
ATOM 2304 O O . SER A 1 286 ? -5.951 -11.195 21.964 1.00 52.22 286 SER A O 1
ATOM 2306 N N . TYR A 1 287 ? -5.043 -10.776 19.955 1.00 45.78 287 TYR A N 1
ATOM 2307 C CA . TYR A 1 287 ? -4.335 -12.020 19.719 1.00 45.78 287 TYR A CA 1
ATOM 2308 C C . TYR A 1 287 ? -2.823 -11.766 19.563 1.00 45.78 287 TYR A C 1
ATOM 2310 O O . TYR A 1 287 ? -2.250 -11.951 18.492 1.00 45.78 287 TYR A O 1
ATOM 2318 N N . SER A 1 288 ? -2.147 -11.298 20.610 1.00 40.72 288 SER A N 1
ATOM 2319 C CA . SER A 1 288 ? -0.689 -11.424 20.679 1.00 40.72 288 SER A CA 1
ATOM 2320 C C . SER A 1 288 ? -0.340 -12.784 21.283 1.00 40.72 288 SER A C 1
ATOM 2322 O O . SER A 1 288 ? -0.998 -13.204 22.235 1.00 40.72 288 SER A O 1
ATOM 2324 N N . LYS A 1 289 ? 0.673 -13.442 20.709 1.00 39.19 289 LYS A N 1
ATOM 2325 C CA . LYS A 1 289 ? 1.293 -14.688 21.192 1.00 39.19 289 LYS A CA 1
ATOM 2326 C C . LYS A 1 289 ? 1.456 -14.758 22.711 1.00 39.19 289 LYS A C 1
ATOM 2328 O O . LYS A 1 289 ? 1.833 -13.726 23.309 1.00 39.19 289 LYS A O 1
#

Radius of gyration: 22.08 Å; chains: 1; bounding box: 44×63×69 Å